Protein AF-A0A4Y7T376-F1 (afdb_monomer_lite)

Radius of gyration: 20.58 Å; chains: 1; bounding box: 45×48×50 Å

Sequence (228 aa):
MHEEWYPGYPSRTHLFNNKERLHTQSVEEALGYLTAPLPYGNYATMIVSTGGHWRTTLFKGYADGEKQGGGIDGVVAFYEHVARRWVREVQERLSRETRNGDEREGESMVVIGGGSRRITKNVVIRPYLPGHDQCREAKGVLEEVELMEYERYNWRHIWKFNHIFETLLTDRQAYPNIHYLPIDRPGRLRPDAHTAKDCLHVMAGADVLEGWTRYIWHFVTQELGARA

Structure (mmCIF, N/CA/C/O backbone):
data_AF-A0A4Y7T376-F1
#
_entry.id   AF-A0A4Y7T376-F1
#
loop_
_atom_site.group_PDB
_atom_site.id
_atom_site.type_symbol
_atom_site.label_atom_id
_atom_site.label_alt_id
_atom_site.label_comp_id
_atom_site.label_asym_id
_atom_site.label_entity_id
_atom_site.label_seq_id
_atom_site.pdbx_PDB_ins_code
_atom_site.Cartn_x
_atom_site.Cartn_y
_atom_site.Cartn_z
_atom_site.occupancy
_atom_site.B_iso_or_equiv
_atom_site.auth_seq_id
_atom_site.auth_comp_id
_atom_site.auth_asym_id
_atom_site.auth_atom_id
_atom_site.pdbx_PDB_model_num
ATOM 1 N N . MET A 1 1 ? -21.523 11.936 -27.222 1.00 44.38 1 MET A N 1
ATOM 2 C CA . MET A 1 1 ? -20.986 12.110 -25.854 1.00 44.38 1 MET A CA 1
ATOM 3 C C . MET A 1 1 ? -21.090 13.601 -25.572 1.00 44.38 1 MET A C 1
ATOM 5 O O . MET A 1 1 ? -20.491 14.350 -26.325 1.00 44.38 1 MET A O 1
ATOM 9 N N . HIS A 1 2 ? -21.953 14.029 -24.646 1.00 35.78 2 HIS A N 1
ATOM 10 C CA . HIS A 1 2 ? -22.290 15.449 -24.468 1.00 35.78 2 HIS A CA 1
ATOM 11 C C . HIS A 1 2 ? -21.171 16.184 -23.714 1.00 35.78 2 HIS A C 1
ATOM 13 O O . HIS A 1 2 ? -20.996 15.978 -22.515 1.00 35.78 2 HIS A O 1
ATOM 19 N N . GLU A 1 3 ? -20.415 17.029 -24.420 1.00 42.84 3 GLU A N 1
ATOM 20 C CA . GLU A 1 3 ? -19.399 17.938 -23.849 1.00 42.84 3 GLU A CA 1
ATOM 21 C C . GLU A 1 3 ? -20.005 18.948 -22.860 1.00 42.84 3 GLU A C 1
ATOM 23 O O . GLU A 1 3 ? -19.329 19.442 -21.965 1.00 42.84 3 GLU A O 1
ATOM 28 N N . GLU A 1 4 ? -21.310 19.185 -22.967 1.00 44.19 4 GLU A N 1
ATOM 29 C CA . GLU A 1 4 ? -22.098 20.137 -22.178 1.00 44.19 4 GLU A CA 1
ATOM 30 C C . GLU A 1 4 ? -22.100 19.836 -20.665 1.00 44.19 4 GLU A C 1
ATOM 32 O O . GLU A 1 4 ? -22.390 20.712 -19.856 1.00 44.19 4 GLU A O 1
ATOM 37 N N . TRP A 1 5 ? -21.763 18.603 -20.271 1.00 43.78 5 TRP A N 1
ATOM 38 C CA . TRP A 1 5 ? -21.759 18.146 -18.873 1.00 43.78 5 TRP A CA 1
ATOM 39 C C . TRP A 1 5 ? -20.353 18.168 -18.258 1.00 43.78 5 TRP A C 1
ATOM 41 O O . TRP A 1 5 ? -20.188 17.908 -17.067 1.00 43.78 5 TRP A O 1
ATOM 51 N N . TYR A 1 6 ? -19.338 18.484 -19.066 1.00 47.53 6 TYR A N 1
ATOM 52 C CA . TYR A 1 6 ? -17.935 18.522 -18.670 1.00 47.53 6 TYR A CA 1
ATOM 53 C C . TYR A 1 6 ? -17.323 19.855 -19.112 1.00 47.53 6 TYR A C 1
ATOM 55 O O . TYR A 1 6 ? -16.522 19.872 -20.051 1.00 47.53 6 TYR A O 1
ATOM 63 N N . PRO A 1 7 ? -17.693 20.988 -18.480 1.00 42.56 7 PRO A N 1
ATOM 64 C CA . PRO A 1 7 ? -17.081 22.266 -18.810 1.00 42.56 7 PRO A CA 1
ATOM 65 C C . PRO A 1 7 ? -15.561 22.134 -18.685 1.00 42.56 7 PRO A C 1
ATOM 67 O O . PRO A 1 7 ? -15.047 21.661 -17.669 1.00 42.56 7 PRO A O 1
ATOM 70 N N . GLY A 1 8 ? -14.847 22.507 -19.750 1.00 43.84 8 GLY A N 1
ATOM 71 C CA . GLY A 1 8 ? -13.390 22.504 -19.780 1.00 43.84 8 GLY A CA 1
ATOM 72 C C . GLY A 1 8 ? -12.853 23.316 -18.606 1.00 43.84 8 GLY A C 1
ATOM 73 O O . GLY A 1 8 ? -12.996 24.536 -18.567 1.00 43.84 8 GLY A O 1
ATOM 74 N N . TYR A 1 9 ? -12.277 22.626 -17.624 1.00 42.59 9 TYR A N 1
ATOM 75 C CA . TYR A 1 9 ? -11.746 23.256 -16.423 1.00 42.59 9 TYR A CA 1
ATOM 76 C C . TYR A 1 9 ? -10.541 24.142 -16.782 1.00 42.59 9 TYR A C 1
ATOM 78 O O . TYR A 1 9 ? -9.590 23.651 -17.398 1.00 42.59 9 TYR A O 1
ATOM 86 N N . PRO A 1 10 ? -10.523 25.428 -16.387 1.00 47.97 10 PRO A N 1
ATOM 87 C CA . PRO A 1 10 ? -9.403 26.311 -16.668 1.00 47.97 10 PRO A CA 1
ATOM 88 C C . PRO A 1 10 ? -8.315 26.136 -15.597 1.00 47.97 10 PRO A C 1
ATOM 90 O O . PRO A 1 10 ? -8.491 26.575 -14.466 1.00 47.97 10 PRO A O 1
ATOM 93 N N . SER A 1 11 ? -7.181 25.507 -15.931 1.00 46.00 11 SER A N 1
ATOM 94 C CA . SER A 1 11 ? -5.912 25.621 -15.182 1.00 46.00 11 SER A CA 1
ATOM 95 C C . SER A 1 11 ? -4.768 24.901 -15.912 1.00 46.00 11 SER A C 1
ATOM 97 O O . SER A 1 11 ? -4.929 23.784 -16.391 1.00 46.00 11 SER A O 1
ATOM 99 N N . ARG A 1 12 ? -3.586 25.528 -15.976 1.00 51.19 12 ARG A N 1
ATOM 100 C CA . ARG A 1 12 ? -2.381 25.066 -16.696 1.00 51.19 12 ARG A CA 1
ATOM 101 C C . ARG A 1 12 ? -1.606 23.907 -16.035 1.00 51.19 12 ARG A C 1
ATOM 103 O O . ARG A 1 12 ? -0.484 23.637 -16.451 1.00 51.19 12 ARG A O 1
ATOM 110 N N . THR A 1 13 ? -2.165 23.185 -15.068 1.00 58.00 13 THR A N 1
ATOM 111 C CA . THR A 1 13 ? -1.503 22.016 -14.456 1.00 58.00 13 THR A CA 1
ATOM 112 C C . THR A 1 13 ? -2.519 20.941 -14.071 1.00 58.00 13 THR A C 1
ATOM 114 O O . THR A 1 13 ? -3.086 20.945 -12.980 1.00 58.00 13 THR A O 1
ATOM 117 N N . HIS A 1 14 ? -2.753 19.979 -14.964 1.00 73.50 14 HIS A N 1
ATOM 118 C CA . HIS A 1 14 ? -3.503 18.774 -14.613 1.00 73.50 14 HIS A CA 1
ATOM 119 C C . HIS A 1 14 ? -2.616 17.857 -13.754 1.00 73.50 14 HIS A C 1
ATOM 121 O O . HIS A 1 14 ? -1.562 17.410 -14.205 1.00 73.50 14 HIS A O 1
ATOM 127 N N . LEU A 1 15 ? -3.034 17.588 -12.509 1.00 83.94 15 LEU A N 1
ATOM 128 C CA . LEU A 1 15 ? -2.362 16.631 -11.616 1.00 83.94 15 LEU A CA 1
ATOM 129 C C . LEU A 1 15 ? -2.324 15.235 -12.251 1.00 83.94 15 LEU A C 1
ATOM 131 O O . LEU A 1 15 ? -1.273 14.595 -12.286 1.00 83.94 15 LEU A O 1
ATOM 135 N N . PHE A 1 16 ? -3.467 14.800 -12.782 1.00 87.50 16 PHE A N 1
ATOM 136 C CA . PHE A 1 16 ? -3.634 13.530 -13.478 1.00 87.50 16 PHE A CA 1
ATOM 137 C C . PHE A 1 16 ? -3.454 13.688 -14.987 1.00 87.50 16 PHE A C 1
ATOM 139 O O . PHE A 1 16 ? -3.530 14.795 -15.525 1.00 87.50 16 PHE A O 1
ATOM 146 N N . ASN A 1 17 ? -3.232 12.583 -15.692 1.00 83.88 17 ASN A N 1
ATOM 147 C CA . ASN A 1 17 ? -3.280 12.606 -17.142 1.00 83.88 17 ASN A CA 1
ATOM 148 C C . ASN A 1 17 ? -4.728 12.787 -17.638 1.00 83.88 17 ASN A C 1
ATOM 150 O O . ASN A 1 17 ? -5.695 12.665 -16.892 1.00 83.88 17 ASN A O 1
ATOM 154 N N . ASN A 1 18 ? -4.871 13.116 -18.919 1.00 81.94 18 ASN A N 1
ATOM 155 C CA . ASN A 1 18 ? -6.153 13.430 -19.549 1.00 81.94 18 ASN A CA 1
ATOM 156 C C . ASN A 1 18 ? -6.893 12.208 -20.128 1.00 81.94 18 ASN A C 1
ATOM 158 O O . ASN A 1 18 ? -7.895 12.373 -20.820 1.00 81.94 18 ASN A O 1
ATOM 162 N N . LYS A 1 19 ? -6.382 10.994 -19.904 1.00 81.56 19 LYS A N 1
ATOM 163 C CA . LYS A 1 19 ? -6.932 9.734 -20.418 1.00 81.56 19 LYS A CA 1
ATOM 164 C C . LYS A 1 19 ? -7.754 8.992 -19.376 1.00 81.56 19 LYS A C 1
ATOM 166 O O . LYS A 1 19 ? -8.721 8.331 -19.751 1.00 81.56 19 LYS A O 1
ATOM 171 N N . GLU A 1 20 ? -7.402 9.078 -18.095 1.00 77.06 20 GLU A N 1
ATOM 172 C CA . GLU A 1 20 ? -8.212 8.456 -17.051 1.00 77.06 20 GLU A CA 1
ATOM 173 C C . GLU A 1 20 ? -9.344 9.379 -16.595 1.00 77.06 20 GLU A C 1
ATOM 175 O O . GLU A 1 20 ? -9.147 10.548 -16.268 1.00 77.06 20 GLU A O 1
ATOM 180 N N . ARG A 1 21 ? -10.560 8.827 -16.537 1.00 74.75 21 ARG A N 1
ATOM 181 C CA . ARG A 1 21 ? -11.674 9.470 -15.840 1.00 74.75 21 ARG A CA 1
ATOM 182 C C . ARG A 1 21 ? -11.515 9.211 -14.351 1.00 74.75 21 ARG A C 1
ATOM 184 O O . ARG A 1 21 ? -11.416 8.060 -13.935 1.00 74.75 21 ARG A O 1
ATOM 191 N N . LEU A 1 22 ? -11.517 10.277 -13.563 1.00 69.88 22 LEU A N 1
ATOM 192 C CA . LEU A 1 22 ? -11.399 10.189 -12.118 1.00 69.88 22 LEU A CA 1
ATOM 193 C C . LEU A 1 22 ? -12.783 10.255 -11.469 1.00 69.88 22 LEU A C 1
ATOM 195 O O . LEU A 1 22 ? -13.533 11.204 -11.687 1.00 69.88 22 LEU A O 1
ATOM 199 N N . HIS A 1 23 ? -13.087 9.268 -10.633 1.00 74.75 23 HIS A N 1
ATOM 200 C CA . HIS A 1 23 ? -14.174 9.338 -9.666 1.00 74.75 23 HIS A CA 1
ATOM 201 C C . HIS A 1 23 ? -13.578 9.070 -8.284 1.00 74.75 23 HIS A C 1
ATOM 203 O O . HIS A 1 23 ? -13.193 7.943 -7.978 1.00 74.75 23 HIS A O 1
ATOM 209 N N . THR A 1 24 ? -13.426 10.120 -7.479 1.00 74.50 24 THR A N 1
ATOM 210 C CA . THR A 1 24 ? -12.900 10.023 -6.112 1.00 74.50 24 THR A CA 1
ATOM 211 C C . THR A 1 24 ? -14.033 10.126 -5.112 1.00 74.50 24 THR A C 1
ATOM 213 O O . THR A 1 24 ? -14.776 11.104 -5.135 1.00 74.50 24 THR A O 1
ATOM 216 N N . GLN A 1 25 ? -14.107 9.155 -4.210 1.00 82.38 25 GLN A N 1
ATOM 217 C CA . GLN A 1 25 ? -14.878 9.259 -2.976 1.00 82.38 25 GLN A CA 1
ATOM 218 C C . GLN A 1 25 ? -13.976 9.802 -1.868 1.00 82.38 25 GLN A C 1
ATOM 220 O O . GLN A 1 25 ? -12.764 9.555 -1.866 1.00 82.38 25 GLN A O 1
ATOM 225 N N . SER A 1 26 ? -14.553 10.546 -0.930 1.00 84.81 26 SER A N 1
ATOM 226 C CA . SER A 1 26 ? -13.835 10.947 0.278 1.00 84.81 26 SER A CA 1
ATOM 227 C C . SER A 1 26 ? -13.532 9.730 1.164 1.00 84.81 26 SER A C 1
ATOM 229 O O . SER A 1 26 ? -14.214 8.704 1.111 1.00 84.81 26 SER A O 1
ATOM 231 N N . VAL A 1 27 ? -12.506 9.845 2.014 1.00 85.00 27 VAL A N 1
ATOM 232 C CA . VAL A 1 27 ? -12.192 8.813 3.019 1.00 85.00 27 VAL A CA 1
ATOM 233 C C . VAL A 1 27 ? -13.378 8.606 3.961 1.00 85.00 27 VAL A C 1
ATOM 235 O O . VAL A 1 27 ? -13.671 7.475 4.333 1.00 85.00 27 VAL A O 1
ATOM 238 N N . GLU A 1 28 ? -14.091 9.679 4.305 1.00 84.88 28 GLU A N 1
ATOM 239 C CA . GLU A 1 28 ? -15.279 9.623 5.153 1.00 84.88 28 GLU A CA 1
ATOM 240 C C . GLU A 1 28 ? -16.406 8.794 4.528 1.00 84.88 28 GLU A C 1
ATOM 242 O O . GLU A 1 28 ? -16.945 7.914 5.200 1.00 84.88 28 GLU A O 1
ATOM 247 N N . GLU A 1 29 ? -16.724 9.016 3.249 1.00 86.62 29 GLU A N 1
ATOM 248 C CA . GLU A 1 29 ? -17.733 8.228 2.530 1.00 86.62 29 GLU A CA 1
ATOM 249 C C . GLU A 1 29 ? -17.324 6.756 2.440 1.00 86.62 29 GLU A C 1
ATOM 251 O O . GLU A 1 29 ? -18.105 5.874 2.801 1.00 86.62 29 GLU A O 1
ATOM 256 N N . ALA A 1 30 ? -16.081 6.481 2.027 1.00 85.62 30 ALA A N 1
ATOM 257 C CA . ALA A 1 30 ? -15.576 5.117 1.902 1.00 85.62 30 ALA A CA 1
ATOM 258 C C . ALA A 1 30 ? -15.610 4.370 3.248 1.00 85.62 30 ALA A C 1
ATOM 260 O O . ALA A 1 30 ? -16.116 3.248 3.333 1.00 85.62 30 ALA A O 1
ATOM 261 N N . LEU A 1 31 ? -15.123 4.997 4.323 1.00 84.25 31 LEU A N 1
ATOM 262 C CA . LEU A 1 31 ? -15.168 4.413 5.663 1.00 84.25 31 LEU A CA 1
ATOM 263 C C . LEU A 1 31 ? -16.595 4.297 6.194 1.00 84.25 31 LEU A C 1
ATOM 265 O O . LEU A 1 31 ? -16.867 3.361 6.941 1.00 84.25 31 LEU A O 1
ATOM 269 N N . GLY A 1 32 ? -17.506 5.191 5.808 1.00 84.31 32 GLY A N 1
ATOM 270 C CA . GLY A 1 32 ? -18.922 5.109 6.155 1.00 84.31 32 GLY A CA 1
ATOM 271 C C . GLY A 1 32 ? -19.548 3.786 5.719 1.00 84.31 32 GLY A C 1
ATOM 272 O O . GLY A 1 32 ? -20.201 3.133 6.528 1.00 84.31 32 GLY A O 1
ATOM 273 N N . TYR A 1 33 ? -19.270 3.338 4.492 1.00 83.25 33 TYR A N 1
ATOM 274 C CA . TYR A 1 33 ? -19.734 2.033 4.008 1.00 83.25 33 TYR A CA 1
ATOM 275 C C . TYR A 1 33 ? -19.056 0.867 4.730 1.00 83.25 33 TYR A C 1
ATOM 277 O O . TYR A 1 33 ? -19.713 -0.086 5.139 1.00 83.25 33 TYR A O 1
ATOM 285 N N . LEU A 1 34 ? -17.737 0.941 4.920 1.00 82.56 34 LEU A N 1
ATOM 286 C CA . LEU A 1 34 ? -16.959 -0.169 5.476 1.00 82.56 34 LEU A CA 1
ATOM 287 C C . LEU A 1 34 ? -17.239 -0.380 6.975 1.00 82.56 34 LEU A C 1
ATOM 289 O O . LEU A 1 34 ? -17.261 -1.513 7.463 1.00 82.56 34 LEU A O 1
ATOM 293 N N . THR A 1 35 ? -17.484 0.704 7.710 1.00 79.12 35 THR A N 1
ATOM 294 C CA . THR A 1 35 ? -17.785 0.676 9.151 1.00 79.12 35 THR A CA 1
ATOM 295 C C . THR A 1 35 ? -19.275 0.568 9.470 1.00 79.12 35 THR A C 1
ATOM 297 O O . THR A 1 35 ? -19.612 0.434 10.644 1.00 79.12 35 THR A O 1
ATOM 300 N N . ALA A 1 36 ? -20.154 0.570 8.460 1.00 81.31 36 ALA A N 1
ATOM 301 C CA . ALA A 1 36 ? -21.592 0.403 8.644 1.00 81.31 36 ALA A CA 1
ATOM 302 C C . ALA A 1 36 ? -21.930 -0.893 9.411 1.00 81.31 36 ALA A C 1
ATOM 304 O O . ALA A 1 36 ? -21.192 -1.877 9.308 1.00 81.31 36 ALA A O 1
ATOM 305 N N . PRO A 1 37 ? -23.043 -0.932 10.164 1.00 75.12 37 PRO A N 1
ATOM 306 C CA . PRO A 1 37 ? -23.509 -2.162 10.791 1.00 75.12 37 PRO A CA 1
ATOM 307 C C . PRO A 1 37 ? -23.943 -3.199 9.743 1.00 75.12 37 PRO A C 1
ATOM 309 O O . PRO A 1 37 ? -24.199 -2.877 8.575 1.00 75.12 37 PRO A O 1
ATOM 312 N N . LEU A 1 38 ? -24.073 -4.454 10.181 1.00 72.00 38 LEU A N 1
ATOM 313 C CA . LEU A 1 38 ? -24.668 -5.511 9.363 1.00 72.00 38 LEU A CA 1
ATOM 314 C C . LEU A 1 38 ? -26.096 -5.111 8.929 1.00 72.00 38 LEU A C 1
ATOM 316 O O . LEU A 1 38 ? -26.811 -4.477 9.708 1.00 72.00 38 LEU A O 1
ATOM 320 N N . PRO A 1 39 ? -26.535 -5.480 7.710 1.00 75.44 39 PRO A N 1
ATOM 321 C CA . PRO A 1 39 ? -25.839 -6.326 6.734 1.00 75.44 39 PRO A CA 1
ATOM 322 C C . PRO A 1 39 ? -24.922 -5.561 5.758 1.00 75.44 39 PRO A C 1
ATOM 324 O O . PRO A 1 39 ? -24.351 -6.182 4.867 1.00 75.44 39 PRO A O 1
ATOM 327 N N . TYR A 1 40 ? -24.807 -4.234 5.873 1.00 78.12 40 TYR A N 1
ATOM 328 C CA . TYR A 1 40 ? -24.140 -3.396 4.865 1.00 78.12 40 TYR A CA 1
ATOM 329 C C . TYR A 1 40 ? -22.617 -3.473 4.930 1.00 78.12 40 TYR A C 1
ATOM 331 O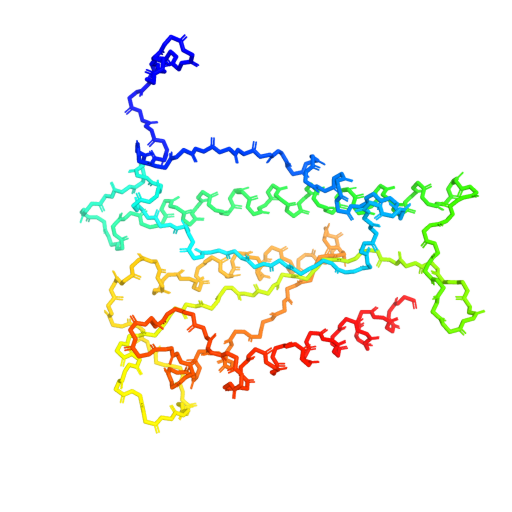 O . TYR A 1 40 ? -21.939 -3.562 3.909 1.00 78.12 40 TYR A O 1
ATOM 339 N N . GLY A 1 41 ? -22.093 -3.435 6.146 1.00 73.44 41 GLY A N 1
ATOM 340 C CA . GLY A 1 41 ? -20.680 -3.577 6.446 1.00 73.44 41 GLY A CA 1
ATOM 341 C C . GLY A 1 41 ? -20.531 -4.287 7.779 1.00 73.44 41 GLY A C 1
ATOM 342 O O . GLY A 1 41 ? -21.449 -4.984 8.206 1.00 73.44 41 GLY A O 1
ATOM 343 N N . ASN A 1 42 ? -19.388 -4.060 8.426 1.00 76.06 42 ASN A N 1
ATOM 344 C CA . ASN A 1 42 ? -18.988 -4.539 9.755 1.00 76.06 42 ASN A CA 1
ATOM 345 C C . ASN A 1 42 ? -17.765 -5.458 9.690 1.00 76.06 42 ASN A C 1
ATOM 347 O O . ASN A 1 42 ? -17.805 -6.631 10.059 1.00 76.06 42 ASN A O 1
ATOM 351 N N . TYR A 1 43 ? -16.642 -4.899 9.238 1.00 82.25 43 TYR A N 1
ATOM 352 C CA . TYR A 1 43 ? -15.355 -5.563 9.403 1.00 82.25 43 TYR A CA 1
ATOM 353 C C . TYR A 1 43 ? -14.865 -5.459 10.855 1.00 82.25 43 TYR A C 1
ATOM 355 O O . TYR A 1 43 ? -15.062 -4.444 11.536 1.00 82.25 43 TYR A O 1
ATOM 363 N N . ALA A 1 44 ? -14.160 -6.504 11.291 1.00 83.25 44 ALA A N 1
ATOM 364 C CA . ALA A 1 44 ? -13.296 -6.480 12.470 1.00 83.25 44 ALA A CA 1
ATOM 365 C C . ALA A 1 44 ? -11.902 -5.946 12.116 1.00 83.25 44 ALA A C 1
ATOM 367 O O . ALA A 1 44 ? -11.304 -5.162 12.849 1.00 83.25 44 ALA A O 1
ATOM 368 N N . THR A 1 45 ? -11.374 -6.343 10.957 1.00 89.62 45 THR A N 1
ATOM 369 C CA . THR A 1 45 ? -10.102 -5.839 10.437 1.00 89.62 45 THR A CA 1
ATOM 370 C C . THR A 1 45 ? -10.187 -5.599 8.934 1.00 89.62 45 THR A C 1
ATOM 372 O O . THR A 1 45 ? -10.619 -6.478 8.194 1.00 89.62 45 THR A O 1
ATOM 375 N N . MET A 1 46 ? -9.782 -4.409 8.490 1.00 91.94 46 MET A N 1
ATOM 376 C CA . MET A 1 46 ? -9.645 -4.066 7.071 1.00 91.94 46 MET A CA 1
ATOM 377 C C . MET A 1 46 ? -8.183 -4.210 6.648 1.00 91.94 46 MET A C 1
ATOM 379 O O . MET A 1 46 ? -7.294 -3.772 7.373 1.00 91.94 46 MET A O 1
ATOM 383 N N . ILE A 1 47 ? -7.930 -4.773 5.466 1.00 94.94 47 ILE A N 1
ATOM 384 C CA . ILE A 1 47 ? -6.575 -4.907 4.916 1.00 94.94 47 ILE A CA 1
ATOM 385 C C . ILE A 1 47 ? -6.435 -4.028 3.686 1.00 94.94 47 ILE A C 1
ATOM 387 O O . ILE A 1 47 ? -7.236 -4.118 2.759 1.00 94.94 47 ILE A O 1
ATOM 391 N N . VAL A 1 48 ? -5.417 -3.172 3.690 1.00 94.94 48 VAL A N 1
ATOM 392 C CA . VAL A 1 48 ? -5.197 -2.147 2.669 1.00 94.94 48 VAL A CA 1
ATOM 393 C C . VAL A 1 48 ? -3.809 -2.314 2.067 1.00 94.94 48 VAL A C 1
ATOM 395 O O . VAL A 1 48 ? -2.837 -2.560 2.777 1.00 94.94 48 VAL A O 1
ATOM 398 N N . SER A 1 49 ? -3.709 -2.157 0.750 1.00 96.19 49 SER A N 1
ATOM 399 C CA . SER A 1 49 ? -2.439 -2.097 0.029 1.00 96.19 49 SER A CA 1
ATOM 400 C C . SER A 1 49 ? -2.566 -1.121 -1.136 1.00 96.19 49 SER A C 1
ATOM 402 O O . SER A 1 49 ? -3.564 -1.134 -1.854 1.00 96.19 49 SER A O 1
ATOM 404 N N . THR A 1 50 ? -1.584 -0.240 -1.311 1.00 95.62 50 THR A N 1
ATOM 405 C CA . THR A 1 50 ? -1.581 0.787 -2.361 1.00 95.62 50 THR A CA 1
ATOM 406 C C . THR A 1 50 ? -0.145 1.176 -2.702 1.00 95.62 50 THR A C 1
ATOM 408 O O . THR A 1 50 ? 0.753 1.013 -1.883 1.00 95.62 50 THR A O 1
ATOM 411 N N . GLY A 1 51 ? 0.082 1.641 -3.929 1.00 94.31 51 GLY A N 1
ATOM 412 C CA . GLY A 1 51 ? 1.415 2.009 -4.417 1.00 94.31 51 GLY A CA 1
ATOM 413 C C . GLY A 1 51 ? 1.585 1.798 -5.921 1.00 94.31 51 GLY A C 1
ATOM 414 O O . GLY A 1 51 ? 2.135 2.657 -6.599 1.00 94.31 51 GLY A O 1
ATOM 415 N N . GLY A 1 52 ? 1.031 0.724 -6.491 1.00 93.75 52 GLY A N 1
ATOM 416 C CA . GLY A 1 52 ? 1.257 0.360 -7.903 1.00 93.75 52 GLY A CA 1
ATOM 417 C C . GLY A 1 52 ? 0.781 1.359 -8.957 1.00 93.75 52 GLY A C 1
ATOM 418 O O . GLY A 1 52 ? 1.329 1.414 -10.055 1.00 93.75 52 GLY A O 1
ATOM 419 N N . HIS A 1 53 ? -0.225 2.174 -8.637 1.00 92.81 53 HIS A N 1
ATOM 420 C CA . HIS A 1 53 ? -0.739 3.197 -9.552 1.00 92.81 53 HIS A CA 1
ATOM 421 C C . HIS A 1 53 ? -0.151 4.592 -9.306 1.00 92.81 53 HIS A C 1
ATOM 423 O O . HIS A 1 53 ? -0.448 5.520 -10.052 1.00 92.81 53 HIS A O 1
ATOM 429 N N . TRP A 1 54 ? 0.752 4.750 -8.336 1.00 94.75 54 TRP A N 1
ATOM 430 C CA . TRP A 1 54 ? 1.433 6.015 -8.054 1.00 94.75 54 TRP A CA 1
ATOM 431 C C . TRP A 1 54 ? 2.635 6.212 -8.974 1.00 94.75 54 TRP A C 1
ATOM 433 O O . TRP A 1 54 ? 3.794 6.126 -8.576 1.00 94.75 54 TRP A O 1
ATOM 443 N N . ARG A 1 55 ? 2.326 6.439 -10.252 1.00 92.12 55 ARG A N 1
ATOM 444 C CA . ARG A 1 55 ? 3.281 6.569 -11.359 1.00 92.12 55 ARG A CA 1
ATOM 445 C C . ARG A 1 55 ? 3.142 7.917 -12.050 1.00 92.12 55 ARG A C 1
ATOM 447 O O . ARG A 1 55 ? 2.040 8.444 -12.179 1.00 92.12 55 ARG A O 1
ATOM 454 N N . THR A 1 56 ? 4.243 8.430 -12.585 1.00 91.88 56 THR A N 1
ATOM 455 C CA . THR A 1 56 ? 4.313 9.736 -13.269 1.00 91.88 56 THR A CA 1
ATOM 456 C C . THR A 1 56 ? 3.489 9.793 -14.553 1.00 91.88 56 THR A C 1
ATOM 458 O O . THR A 1 56 ? 3.099 10.867 -14.994 1.00 91.88 56 THR A O 1
ATOM 461 N N . THR A 1 57 ? 3.149 8.651 -15.160 1.00 89.81 57 THR A N 1
ATOM 462 C CA . THR A 1 57 ? 2.217 8.658 -16.297 1.00 89.81 57 THR A CA 1
ATOM 463 C C . THR A 1 57 ? 0.767 8.877 -15.873 1.00 89.81 57 THR A C 1
ATOM 465 O O . THR A 1 57 ? 0.014 9.389 -16.688 1.00 89.81 57 THR A O 1
ATOM 468 N N . LEU A 1 58 ? 0.367 8.471 -14.657 1.00 90.62 58 LEU A N 1
ATOM 469 C CA . LEU A 1 58 ? -0.951 8.790 -14.092 1.00 90.62 58 LEU A CA 1
ATOM 470 C C . LEU A 1 58 ? -0.907 10.206 -13.525 1.00 90.62 58 LEU A C 1
ATOM 472 O O . LEU A 1 58 ? -1.684 11.055 -13.932 1.00 90.62 58 LEU A O 1
ATOM 476 N N . PHE A 1 59 ? 0.060 10.484 -12.653 1.00 91.38 59 PHE A N 1
ATOM 477 C CA . PHE A 1 59 ? 0.280 11.795 -12.054 1.00 91.38 59 PHE A CA 1
ATOM 478 C C . PHE A 1 59 ? 1.122 12.693 -12.969 1.00 91.38 59 PHE A C 1
ATOM 480 O O . PHE A 1 59 ? 2.250 13.073 -12.642 1.00 91.38 59 PHE A O 1
ATOM 487 N N . LYS A 1 60 ? 0.582 12.986 -14.158 1.00 90.25 60 LYS A N 1
ATOM 488 C CA . LYS A 1 60 ? 1.306 13.647 -15.251 1.00 90.25 60 LYS A CA 1
ATOM 489 C C . LYS A 1 60 ? 1.855 15.023 -14.877 1.00 90.25 60 LYS A C 1
ATOM 491 O O . LYS A 1 60 ? 2.879 15.409 -15.432 1.00 90.25 60 LYS A O 1
ATOM 496 N N . GLY A 1 61 ? 1.243 15.709 -13.911 1.00 89.50 61 GLY A N 1
ATOM 497 C CA . GLY A 1 61 ? 1.738 16.983 -13.385 1.00 89.50 61 GLY A CA 1
ATOM 498 C C . GLY A 1 61 ? 3.126 16.912 -12.731 1.00 89.50 61 GLY A C 1
ATOM 499 O O . GLY 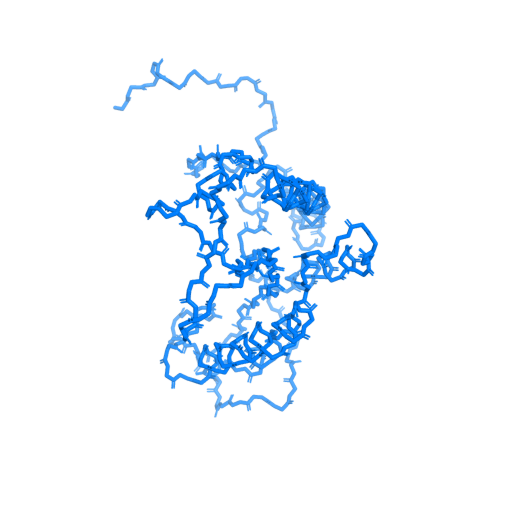A 1 61 ? 3.790 17.937 -12.637 1.00 89.50 61 GLY A O 1
ATOM 500 N N . TYR A 1 62 ? 3.586 15.722 -12.323 1.00 91.12 62 TYR A N 1
ATOM 501 C CA . TYR A 1 62 ? 4.933 15.506 -11.775 1.00 91.12 62 TYR A CA 1
ATOM 502 C C . TYR A 1 62 ? 5.923 14.911 -12.783 1.00 91.12 62 TYR A C 1
ATOM 504 O O . TYR A 1 62 ? 7.087 14.726 -12.440 1.00 91.12 62 TYR A O 1
ATOM 512 N N . ALA A 1 63 ? 5.489 14.569 -14.000 1.00 89.69 63 ALA A N 1
ATOM 513 C CA . ALA A 1 63 ? 6.362 13.931 -14.978 1.00 89.69 63 ALA A CA 1
ATOM 514 C C . ALA A 1 63 ? 7.436 14.905 -15.478 1.00 89.69 63 ALA A C 1
ATOM 516 O O . ALA A 1 63 ? 7.117 15.939 -16.060 1.00 89.69 63 ALA A O 1
ATOM 517 N N . ASP A 1 64 ? 8.699 14.530 -15.302 1.00 86.94 64 ASP A N 1
ATOM 518 C CA . ASP A 1 64 ? 9.856 15.353 -15.647 1.00 86.94 64 ASP A CA 1
ATOM 519 C C . ASP A 1 64 ? 10.991 14.452 -16.148 1.00 86.94 64 ASP A C 1
ATOM 521 O O . ASP A 1 64 ? 11.607 13.729 -15.366 1.00 86.94 64 ASP A O 1
ATOM 525 N N . GLY A 1 65 ? 11.218 14.447 -17.466 1.00 83.19 65 GLY A N 1
ATOM 526 C CA . GLY A 1 65 ? 12.179 13.551 -18.120 1.00 83.19 65 GLY A CA 1
ATOM 527 C C . GLY A 1 65 ? 13.642 13.848 -17.788 1.00 83.19 65 GLY A C 1
ATOM 528 O O . GLY A 1 65 ? 14.476 12.961 -17.931 1.00 83.19 65 GLY A O 1
ATOM 529 N N . GLU A 1 66 ? 13.936 15.053 -17.299 1.00 86.19 66 GLU A N 1
ATOM 530 C CA . GLU A 1 66 ? 15.290 15.481 -16.928 1.00 86.19 66 GLU A CA 1
ATOM 531 C C . GLU A 1 66 ? 15.663 15.048 -15.500 1.00 86.19 66 GLU A C 1
ATOM 533 O O . GLU A 1 66 ? 16.826 15.107 -15.100 1.00 86.19 66 GLU A O 1
ATOM 538 N N . LYS A 1 67 ? 14.684 14.599 -14.702 1.00 85.19 67 LYS A N 1
ATOM 539 C CA . LYS A 1 67 ? 14.901 14.120 -13.333 1.00 85.19 67 LYS A CA 1
ATOM 540 C C . LYS A 1 67 ? 15.075 12.611 -13.285 1.00 85.19 67 LYS A C 1
ATOM 542 O O . LYS A 1 67 ? 14.424 11.855 -14.007 1.00 85.19 67 LYS A O 1
ATOM 547 N N . GLN A 1 68 ? 15.880 12.158 -12.327 1.00 78.06 68 GLN A N 1
ATOM 548 C CA . GLN A 1 68 ? 15.978 10.741 -11.992 1.00 78.06 68 GLN A CA 1
ATOM 549 C C . GLN A 1 68 ? 14.582 10.156 -11.701 1.00 78.06 68 GLN A C 1
ATOM 551 O O . GLN A 1 68 ? 13.760 10.772 -11.019 1.00 78.06 68 GLN A O 1
ATOM 556 N N . GLY A 1 69 ? 14.295 8.977 -12.259 1.00 81.31 69 GLY A N 1
ATOM 557 C CA . GLY A 1 69 ? 12.987 8.326 -12.122 1.00 81.31 69 GLY A CA 1
ATOM 558 C C . GLY A 1 69 ? 11.830 9.080 -12.798 1.00 81.31 69 GLY A C 1
ATOM 559 O O . GLY A 1 69 ? 10.668 8.842 -12.473 1.00 81.31 69 GLY A O 1
ATOM 560 N N . GLY A 1 70 ? 12.106 10.027 -13.702 1.00 88.19 70 GLY A N 1
ATOM 561 C CA . GLY A 1 70 ? 11.077 10.728 -14.474 1.00 88.19 70 GLY A CA 1
ATOM 562 C C . GLY A 1 70 ? 10.179 11.651 -13.642 1.00 88.19 70 GLY A C 1
ATOM 563 O O . GLY A 1 70 ? 9.016 11.852 -14.004 1.00 88.19 70 GLY A O 1
ATOM 564 N N . GLY A 1 71 ? 10.677 12.151 -12.504 1.00 91.56 71 GLY A N 1
ATOM 565 C CA . GLY A 1 71 ? 9.924 12.995 -11.566 1.00 91.56 71 GLY A CA 1
ATOM 566 C C . GLY A 1 71 ? 9.149 12.233 -10.481 1.00 91.56 71 GLY A C 1
ATOM 567 O O . GLY A 1 71 ? 8.326 12.820 -9.777 1.00 91.56 71 GLY A O 1
ATOM 568 N N . ILE A 1 72 ? 9.416 10.932 -10.307 1.00 94.19 72 ILE A N 1
ATOM 569 C CA . ILE A 1 72 ? 8.731 10.068 -9.330 1.00 94.19 72 ILE A CA 1
ATOM 570 C C . ILE A 1 72 ? 8.781 10.590 -7.890 1.00 94.19 72 ILE A C 1
ATOM 572 O O . ILE A 1 72 ? 7.822 10.399 -7.148 1.00 94.19 72 ILE A O 1
ATOM 576 N N . ASP A 1 73 ? 9.845 11.289 -7.494 1.00 94.12 73 ASP A N 1
ATOM 577 C CA . ASP A 1 73 ? 9.979 11.809 -6.130 1.00 94.12 73 ASP A CA 1
ATOM 578 C C . ASP A 1 73 ? 8.890 12.836 -5.790 1.00 94.12 73 ASP A C 1
ATOM 580 O O . ASP A 1 73 ? 8.420 12.880 -4.655 1.00 94.12 73 ASP A O 1
ATOM 584 N N . GLY A 1 74 ? 8.397 13.591 -6.781 1.00 94.38 74 GLY A N 1
ATOM 585 C CA . GLY A 1 74 ? 7.234 14.464 -6.598 1.00 94.38 74 GLY A CA 1
ATOM 586 C C . GLY A 1 74 ? 5.951 13.677 -6.309 1.00 94.38 74 GLY A C 1
ATOM 587 O O . GLY A 1 74 ? 5.153 14.076 -5.462 1.00 94.38 74 GLY A O 1
ATOM 588 N N . VAL A 1 75 ? 5.783 12.515 -6.949 1.00 95.50 75 VAL A N 1
ATOM 589 C CA . VAL A 1 75 ? 4.657 11.600 -6.695 1.00 95.50 75 VAL A CA 1
ATOM 590 C C . VAL A 1 75 ? 4.778 10.954 -5.313 1.00 95.50 75 VAL A C 1
ATOM 592 O O . VAL A 1 75 ? 3.774 10.829 -4.620 1.00 95.50 75 VAL A O 1
ATOM 595 N N . VAL A 1 76 ? 5.990 10.577 -4.892 1.00 97.19 76 VAL A N 1
ATOM 596 C CA . VAL A 1 76 ? 6.263 10.035 -3.547 1.00 97.19 76 VAL A CA 1
ATOM 597 C C . VAL A 1 76 ? 5.951 11.076 -2.469 1.00 97.19 76 VAL A C 1
ATOM 599 O O . VAL A 1 76 ? 5.256 10.761 -1.506 1.00 97.19 76 VAL A O 1
ATOM 602 N N . ALA A 1 77 ? 6.384 12.327 -2.648 1.00 96.62 77 ALA A N 1
ATOM 603 C CA . ALA A 1 77 ? 6.073 13.411 -1.716 1.00 96.62 77 ALA A CA 1
ATOM 604 C C . ALA A 1 77 ? 4.559 13.673 -1.633 1.00 96.62 77 ALA A C 1
ATOM 606 O O . ALA A 1 77 ? 3.994 13.813 -0.548 1.00 96.62 77 ALA A O 1
ATOM 607 N N . PHE A 1 78 ? 3.866 13.676 -2.776 1.00 96.19 78 PHE A N 1
ATOM 608 C CA . PHE A 1 78 ? 2.411 13.801 -2.791 1.00 96.19 78 PHE A CA 1
ATOM 609 C C . PHE A 1 78 ? 1.717 12.616 -2.100 1.00 96.19 78 PHE A C 1
ATOM 611 O O . PHE A 1 78 ? 0.795 12.815 -1.306 1.00 96.19 78 PHE A O 1
ATOM 618 N N . TYR A 1 79 ? 2.191 11.391 -2.339 1.00 97.44 79 TYR A N 1
ATOM 619 C CA . TYR A 1 79 ? 1.714 10.196 -1.649 1.00 97.44 79 TYR A CA 1
ATOM 620 C C . TYR A 1 79 ? 1.880 10.307 -0.136 1.00 97.44 79 TYR A C 1
ATOM 622 O O . TYR A 1 79 ? 0.963 9.944 0.591 1.00 97.44 79 TYR A O 1
ATOM 630 N N . GLU A 1 80 ? 2.999 10.845 0.353 1.00 98.38 80 GLU A N 1
ATOM 631 C CA . GLU A 1 80 ? 3.218 11.048 1.785 1.00 98.38 80 GLU A CA 1
ATOM 632 C C . GLU A 1 80 ? 2.142 11.943 2.408 1.00 98.38 80 GLU A C 1
ATOM 634 O O . GLU A 1 80 ? 1.56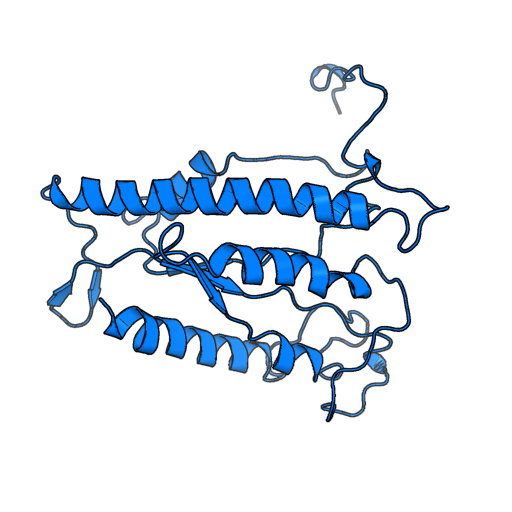8 11.601 3.446 1.00 98.38 80 GLU A O 1
ATOM 639 N N . HIS A 1 81 ? 1.810 13.059 1.756 1.00 97.38 81 HIS A N 1
ATOM 640 C CA . HIS A 1 81 ? 0.736 13.940 2.214 1.00 97.38 81 HIS A CA 1
ATOM 641 C C . HIS A 1 81 ? -0.616 13.221 2.269 1.00 97.38 81 HIS A C 1
ATOM 643 O O . HIS A 1 81 ? -1.360 13.370 3.245 1.00 97.38 81 HIS A O 1
ATOM 649 N N . VAL A 1 82 ? -0.921 12.413 1.251 1.00 95.31 82 VAL A N 1
ATOM 650 C CA . VAL A 1 82 ? -2.158 11.626 1.196 1.00 95.31 82 VAL A CA 1
ATOM 651 C C . VAL A 1 82 ? -2.169 10.541 2.275 1.00 95.31 82 VAL A C 1
ATOM 653 O O . VAL A 1 82 ? -3.157 10.424 2.996 1.00 95.31 82 VAL A O 1
ATOM 656 N N . ALA A 1 83 ? -1.072 9.807 2.457 1.00 97.50 83 ALA A N 1
ATOM 657 C CA . ALA A 1 83 ? -0.929 8.768 3.471 1.00 97.50 83 ALA A CA 1
ATOM 658 C C . ALA A 1 83 ? -1.094 9.337 4.887 1.00 97.50 83 ALA A C 1
ATOM 660 O O . ALA A 1 83 ? -1.878 8.800 5.667 1.00 97.50 83 ALA A O 1
ATOM 661 N N . ARG A 1 84 ? -0.442 10.470 5.196 1.00 97.88 84 ARG A N 1
ATOM 662 C CA . ARG A 1 84 ? -0.580 11.192 6.477 1.00 97.88 84 ARG A CA 1
ATOM 663 C C . ARG A 1 84 ? -2.018 11.611 6.754 1.00 97.88 84 ARG A C 1
ATOM 665 O O . ARG A 1 84 ? -2.502 11.477 7.876 1.00 97.88 84 ARG A O 1
ATOM 672 N N . ARG A 1 85 ? -2.705 12.143 5.740 1.00 95.75 85 ARG A N 1
ATOM 673 C CA . ARG A 1 85 ? -4.120 12.510 5.856 1.00 95.75 85 ARG A CA 1
ATOM 674 C C . ARG A 1 85 ? -4.988 11.279 6.105 1.00 95.75 85 ARG A C 1
ATOM 676 O O . ARG A 1 85 ? -5.806 11.301 7.018 1.00 95.75 85 ARG A O 1
ATOM 683 N N . TRP A 1 86 ? -4.764 10.220 5.337 1.00 95.56 86 TRP A N 1
ATOM 684 C CA . TRP A 1 86 ? -5.534 8.989 5.415 1.00 95.56 86 TRP A CA 1
ATOM 685 C C . TRP A 1 86 ? -5.404 8.303 6.781 1.00 95.56 86 TRP A C 1
ATOM 687 O O . TRP A 1 86 ? -6.426 8.008 7.389 1.00 95.56 86 TRP A O 1
ATOM 697 N N . VAL A 1 87 ? -4.188 8.112 7.320 1.00 96.69 87 VAL A N 1
ATOM 698 C CA . VAL A 1 87 ? -4.014 7.441 8.630 1.00 96.69 87 VAL A CA 1
ATOM 699 C C . VAL A 1 87 ? -4.686 8.212 9.763 1.00 96.69 87 VAL A C 1
ATOM 701 O O . VAL A 1 87 ? -5.289 7.603 10.643 1.00 96.69 87 VAL A O 1
ATOM 704 N N . ARG A 1 88 ? -4.644 9.549 9.713 1.00 96.12 88 ARG A N 1
ATOM 705 C CA . ARG A 1 88 ? -5.313 10.406 10.693 1.00 96.12 88 ARG A CA 1
ATOM 706 C C . ARG A 1 88 ? -6.830 10.257 10.611 1.00 96.12 88 ARG A C 1
ATOM 708 O O . ARG A 1 88 ? -7.457 9.961 11.620 1.00 96.12 88 ARG A O 1
ATOM 715 N N . GLU A 1 89 ? -7.410 10.419 9.423 1.00 94.44 89 GLU A N 1
ATOM 716 C CA . GLU A 1 89 ? -8.865 10.332 9.232 1.00 94.44 89 GLU A CA 1
ATOM 717 C C . GLU A 1 89 ? -9.405 8.930 9.569 1.00 94.44 89 GLU A C 1
ATOM 719 O O . GLU A 1 89 ? -10.439 8.801 10.225 1.00 94.44 89 GLU A O 1
ATOM 724 N N . VAL A 1 90 ? -8.673 7.873 9.199 1.00 93.88 90 VAL A N 1
ATOM 725 C CA . VAL A 1 90 ? -9.006 6.490 9.569 1.00 93.88 90 VAL A CA 1
ATOM 726 C C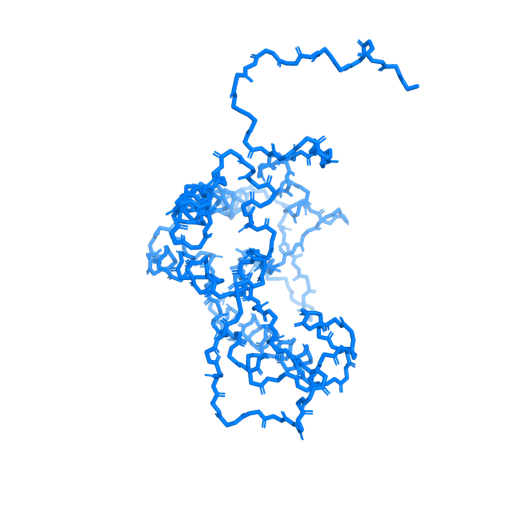 . VAL A 1 90 ? -8.965 6.307 11.080 1.00 93.88 90 VAL A C 1
ATOM 728 O O . VAL A 1 90 ? -9.937 5.824 11.655 1.00 93.88 90 VAL A O 1
ATOM 731 N N . GLN A 1 91 ? -7.878 6.702 11.744 1.00 94.06 91 GLN A N 1
ATOM 732 C CA . GLN A 1 91 ? -7.756 6.534 13.189 1.00 94.06 91 GLN A CA 1
ATOM 733 C C . GLN A 1 91 ? -8.827 7.330 13.942 1.00 94.06 91 GLN A C 1
ATOM 735 O O . GLN A 1 91 ? -9.436 6.801 14.870 1.00 94.06 91 GLN A O 1
ATOM 740 N N . GLU A 1 92 ? -9.106 8.569 13.534 1.00 91.69 92 GLU A N 1
ATOM 741 C CA . GLU A 1 92 ? -10.191 9.371 14.103 1.00 91.69 92 GLU A CA 1
ATOM 742 C C . GLU A 1 92 ? -11.541 8.662 13.968 1.00 91.69 92 GLU A C 1
ATOM 744 O O . GLU A 1 92 ? -12.307 8.613 14.935 1.00 91.69 92 GLU A O 1
ATOM 749 N N . ARG A 1 93 ? -11.825 8.064 12.804 1.00 88.31 93 ARG A N 1
ATOM 750 C CA . ARG A 1 93 ? -13.057 7.299 12.595 1.00 88.31 93 ARG A CA 1
ATOM 751 C C . ARG A 1 93 ? -13.125 6.074 13.506 1.00 88.31 93 ARG A C 1
ATOM 753 O O . ARG A 1 93 ? -14.134 5.899 14.181 1.00 88.31 93 ARG A O 1
ATOM 760 N N . LEU A 1 94 ? -12.067 5.264 13.576 1.00 87.94 94 LEU A N 1
ATOM 761 C CA . LEU A 1 94 ? -12.017 4.072 14.437 1.00 87.94 94 LEU A CA 1
ATOM 762 C C . LEU A 1 94 ? -12.191 4.427 15.922 1.00 87.94 94 LEU A C 1
ATOM 764 O O . LEU A 1 94 ? -12.924 3.750 16.647 1.00 87.94 94 LEU A O 1
ATOM 768 N N . SER A 1 95 ? -11.581 5.530 16.363 1.00 87.38 95 SER A N 1
ATOM 769 C CA . SER A 1 95 ? -11.738 6.053 17.722 1.00 87.38 95 SER A CA 1
ATOM 770 C C . SER A 1 95 ? -13.182 6.482 18.010 1.00 87.38 95 SER A C 1
ATOM 772 O O . SER A 1 95 ? -13.691 6.214 19.097 1.00 87.38 95 SER A O 1
ATOM 774 N N . ARG A 1 96 ? -13.869 7.119 17.047 1.00 84.12 96 ARG A N 1
ATOM 775 C CA . ARG A 1 96 ? -15.288 7.500 17.184 1.00 84.12 96 ARG A CA 1
ATOM 776 C C . ARG A 1 96 ? -16.210 6.287 17.233 1.00 84.12 96 ARG A C 1
ATOM 778 O O . ARG A 1 96 ? -17.090 6.257 18.081 1.00 84.12 96 ARG A O 1
ATOM 785 N N . GLU A 1 97 ? -16.001 5.291 16.374 1.00 76.44 97 GLU A N 1
ATOM 786 C CA . GLU A 1 97 ? -16.789 4.048 16.400 1.00 76.44 97 GLU A CA 1
ATOM 787 C C . GLU A 1 97 ? -16.637 3.319 17.742 1.00 76.44 97 GLU A C 1
ATOM 789 O O . GLU A 1 97 ? -17.617 2.837 18.303 1.00 76.44 97 GLU A O 1
ATOM 794 N N . THR A 1 98 ? -15.421 3.304 18.299 1.00 71.50 98 THR A N 1
ATOM 795 C CA . THR A 1 98 ? -15.161 2.697 19.613 1.00 71.50 98 THR A CA 1
ATOM 796 C C . THR A 1 98 ? -15.913 3.426 20.730 1.00 71.50 98 THR A C 1
ATOM 798 O O . THR A 1 98 ? -16.553 2.766 21.541 1.00 71.50 98 THR A O 1
ATOM 801 N N . ARG A 1 99 ? -15.888 4.769 20.739 1.00 66.75 99 ARG A N 1
ATOM 802 C CA . ARG A 1 99 ? -16.595 5.602 21.733 1.00 66.75 99 ARG A CA 1
ATOM 803 C C . ARG A 1 99 ? -18.116 5.535 21.592 1.00 66.75 99 ARG A C 1
ATOM 805 O O . ARG A 1 99 ? -18.817 5.394 22.579 1.00 66.75 99 ARG A O 1
ATOM 812 N N . ASN A 1 100 ? -18.643 5.603 20.372 1.00 59.59 100 ASN A N 1
ATOM 813 C CA . ASN A 1 100 ? -20.089 5.552 20.136 1.00 59.59 100 ASN A CA 1
ATOM 814 C C . ASN A 1 100 ? -20.680 4.166 20.445 1.00 59.59 100 ASN A C 1
ATOM 816 O O . ASN A 1 100 ? -21.866 4.060 20.755 1.00 59.59 100 ASN A O 1
ATOM 820 N N . GLY A 1 101 ? -19.865 3.109 20.360 1.00 55.00 101 GLY A N 1
ATOM 821 C CA . GLY A 1 101 ? -20.231 1.763 20.796 1.00 55.00 101 GLY A CA 1
ATOM 822 C C . GLY A 1 101 ? -20.350 1.602 22.318 1.00 55.00 101 GLY A C 1
ATOM 823 O O . GLY A 1 101 ? -20.970 0.639 22.748 1.00 55.00 101 GLY A O 1
ATOM 824 N N . ASP A 1 102 ? -19.799 2.522 23.122 1.00 50.88 102 ASP A N 1
ATOM 825 C CA . ASP A 1 102 ? -20.010 2.566 24.580 1.00 50.88 102 ASP A CA 1
ATOM 826 C C . ASP A 1 102 ? -21.380 3.155 24.967 1.0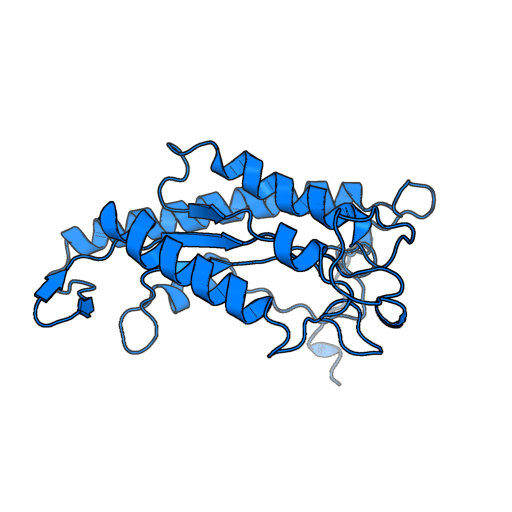0 50.88 102 ASP A C 1
ATOM 828 O O . ASP A 1 102 ? -21.888 2.862 26.045 1.00 50.88 102 ASP A O 1
ATOM 832 N N . GLU A 1 103 ? -21.988 3.976 24.102 1.00 46.09 103 GLU A N 1
ATOM 833 C CA . GLU A 1 103 ? -23.202 4.749 24.421 1.00 46.09 103 GLU A CA 1
ATOM 834 C C . GLU A 1 103 ? -24.490 4.198 23.788 1.00 46.09 103 GLU A C 1
ATOM 836 O O . GLU A 1 103 ? -25.590 4.600 24.167 1.00 46.09 103 GLU A O 1
ATOM 841 N N . ARG A 1 104 ? -24.393 3.292 22.808 1.00 45.81 104 ARG A N 1
ATOM 842 C CA . ARG A 1 104 ? -25.559 2.712 22.125 1.00 45.81 104 ARG A CA 1
ATOM 843 C C . ARG A 1 104 ? -25.796 1.284 22.606 1.00 45.81 104 ARG A C 1
ATOM 845 O O . ARG A 1 104 ? -24.930 0.437 22.422 1.00 45.81 104 ARG A O 1
ATOM 852 N N . GLU A 1 105 ? -27.004 0.998 23.099 1.00 40.84 105 GLU A N 1
ATOM 853 C CA . GLU A 1 105 ? -27.559 -0.348 23.383 1.00 40.84 105 GLU A CA 1
ATOM 854 C C . GLU A 1 105 ? -27.726 -1.228 22.111 1.00 40.84 105 GLU A C 1
ATOM 856 O O . GLU A 1 105 ? -28.685 -1.975 21.944 1.00 40.84 105 GLU A O 1
ATOM 861 N N . GLY A 1 106 ? -26.793 -1.126 21.168 1.00 42.12 106 GLY A N 1
ATOM 862 C CA . GLY A 1 106 ? -26.764 -1.803 19.878 1.00 42.12 106 GLY A CA 1
ATOM 863 C C . GLY A 1 106 ? -25.311 -2.030 19.498 1.00 42.12 106 GLY A C 1
ATOM 864 O O . GLY A 1 106 ? -24.781 -1.417 18.572 1.00 42.12 106 GLY A O 1
ATOM 865 N N . GLU A 1 107 ? -24.649 -2.843 20.308 1.00 46.28 107 GLU A N 1
ATOM 866 C CA . GLU A 1 107 ? -23.247 -3.193 20.183 1.00 46.28 107 GLU A CA 1
ATOM 867 C C . GLU A 1 107 ? -22.951 -3.770 18.779 1.00 46.28 107 GLU A C 1
ATOM 869 O O . GLU A 1 107 ? -23.697 -4.608 18.266 1.00 46.28 107 GLU A O 1
ATOM 874 N N . SER A 1 108 ? -21.817 -3.404 18.161 1.00 46.44 108 SER A N 1
ATOM 875 C CA . SER A 1 108 ? -21.210 -4.235 17.103 1.00 46.44 108 SER A CA 1
ATOM 876 C C . SER A 1 108 ? -20.627 -5.494 17.746 1.00 46.44 108 SER A C 1
ATOM 878 O O . SER A 1 108 ? -19.413 -5.681 17.832 1.00 46.44 108 SER A O 1
ATOM 880 N N . MET A 1 109 ? -21.517 -6.338 18.254 1.00 47.38 109 MET A N 1
ATOM 881 C CA . MET A 1 109 ? -21.205 -7.675 18.713 1.00 47.38 109 MET A CA 1
ATOM 882 C C . MET A 1 109 ? -21.097 -8.569 17.500 1.00 47.38 109 MET A C 1
ATOM 884 O O . MET A 1 109 ? -22.055 -8.750 16.748 1.00 47.38 109 MET A O 1
ATOM 888 N N . VAL A 1 110 ? -19.924 -9.154 17.313 1.00 49.56 110 VAL A N 1
ATOM 889 C CA . VAL A 1 110 ? -19.813 -10.311 16.437 1.00 49.56 110 VAL A CA 1
ATOM 890 C C . VAL A 1 110 ? -19.897 -11.527 17.340 1.00 49.56 110 VAL A C 1
ATOM 892 O O . VAL A 1 110 ? -19.053 -11.729 18.213 1.00 49.56 110 VAL A O 1
ATOM 895 N N . VAL A 1 111 ? -20.947 -12.321 17.147 1.00 46.78 111 VAL A N 1
ATOM 896 C CA . VAL A 1 111 ? -21.098 -13.601 17.834 1.00 46.78 111 VAL A CA 1
ATOM 897 C C . VAL A 1 111 ? -20.101 -14.570 17.212 1.00 46.78 111 VAL A C 1
ATOM 899 O O . VAL A 1 111 ? -20.300 -15.052 16.098 1.00 46.78 111 VAL A O 1
ATOM 902 N N . ILE A 1 112 ? -19.013 -14.851 17.924 1.00 50.97 112 ILE A N 1
ATOM 903 C CA . ILE A 1 112 ? -18.057 -15.894 17.551 1.00 50.97 112 ILE A CA 1
ATOM 904 C C . ILE A 1 112 ? -18.179 -16.994 18.603 1.00 50.97 112 ILE A C 1
ATOM 906 O O . ILE A 1 112 ? -17.839 -16.790 19.764 1.00 50.97 112 ILE A O 1
ATOM 910 N N . GLY A 1 113 ? -18.699 -18.159 18.208 1.00 43.25 113 GLY A N 1
ATOM 911 C CA . GLY A 1 113 ? -18.736 -19.339 19.079 1.00 43.25 113 GLY A CA 1
ATOM 912 C C . GLY A 1 113 ? -19.633 -19.211 20.318 1.00 43.25 113 GLY A C 1
ATOM 913 O O . GLY A 1 113 ? -19.257 -19.679 21.385 1.00 43.25 113 GLY A O 1
ATOM 914 N N . GLY A 1 114 ? -20.806 -18.577 20.201 1.00 41.84 114 GLY A N 1
ATOM 915 C CA . GLY A 1 114 ? -21.807 -18.525 21.280 1.00 41.84 114 GLY A CA 1
ATOM 916 C C . GLY A 1 114 ? -21.550 -17.483 22.377 1.00 41.84 114 GLY A C 1
ATOM 917 O O . GLY A 1 114 ? -22.355 -17.372 23.297 1.00 41.84 114 GLY A O 1
ATOM 918 N N . GLY A 1 115 ? -20.473 -16.699 22.268 1.00 44.66 115 GLY A N 1
ATOM 919 C CA . GLY A 1 115 ? -20.202 -15.534 23.108 1.00 44.66 115 GLY A CA 1
ATOM 920 C C . GLY A 1 115 ? -20.299 -14.231 22.315 1.00 44.66 115 GLY A C 1
ATOM 921 O O . GLY A 1 115 ? -19.951 -14.177 21.134 1.00 44.66 115 GLY A O 1
ATOM 922 N N . SER A 1 116 ? -20.765 -13.179 22.980 1.00 49.91 116 SER A N 1
ATOM 923 C CA . SER A 1 116 ? -20.805 -11.819 22.450 1.00 49.91 116 SER A CA 1
ATOM 924 C C . SER A 1 116 ? -19.539 -11.089 22.912 1.00 49.91 116 SER A C 1
ATOM 926 O O . SER A 1 116 ? -19.321 -10.964 24.118 1.00 49.91 116 SER A O 1
ATOM 928 N N . ARG A 1 117 ? -18.663 -10.668 21.988 1.00 57.19 117 ARG A N 1
ATOM 929 C CA . ARG A 1 117 ? -17.422 -9.943 22.317 1.00 57.19 117 ARG A CA 1
ATOM 930 C C . ARG A 1 117 ? -17.367 -8.611 21.576 1.00 57.19 117 ARG A C 1
ATOM 932 O O . ARG A 1 117 ? -17.556 -8.571 20.359 1.00 57.19 117 ARG A O 1
ATOM 939 N N . ARG A 1 118 ? -17.044 -7.532 22.300 1.00 60.38 118 ARG A N 1
ATOM 940 C CA . ARG A 1 118 ? -16.709 -6.239 21.689 1.00 60.38 118 ARG A CA 1
ATOM 941 C C . ARG A 1 118 ? -15.477 -6.402 20.816 1.00 60.38 118 ARG A C 1
ATOM 943 O O . ARG A 1 118 ? -14.431 -6.841 21.285 1.00 60.38 118 ARG A O 1
ATOM 950 N N . ILE A 1 119 ? -15.612 -6.037 19.547 1.00 67.75 119 ILE A N 1
ATOM 951 C CA . ILE A 1 119 ? -14.510 -6.086 18.596 1.00 67.75 119 ILE A CA 1
ATOM 952 C C . ILE A 1 119 ? -13.910 -4.695 18.441 1.00 67.75 119 ILE A C 1
ATOM 954 O O . ILE A 1 119 ? -14.567 -3.765 17.973 1.00 67.75 119 ILE A O 1
ATOM 958 N N . THR A 1 120 ? -12.628 -4.570 18.773 1.00 78.19 120 THR A N 1
ATOM 959 C CA . THR A 1 120 ? -11.820 -3.422 18.365 1.00 78.19 120 THR A CA 1
ATOM 960 C C . THR A 1 120 ? -11.610 -3.474 16.855 1.00 78.19 120 THR A C 1
ATOM 962 O O . THR A 1 120 ? -11.052 -4.439 16.330 1.00 78.19 120 THR A O 1
ATOM 965 N N . LYS A 1 121 ? -12.059 -2.436 16.142 1.00 86.19 121 LYS A N 1
ATOM 966 C CA . LYS A 1 121 ? -11.848 -2.328 14.696 1.00 86.19 121 LYS A CA 1
ATOM 967 C C . LYS A 1 121 ? -10.398 -1.954 14.412 1.00 86.19 121 LYS A C 1
ATOM 969 O O . LYS A 1 121 ? -9.912 -0.939 14.904 1.00 86.19 121 LYS A O 1
ATOM 974 N N . ASN A 1 122 ? -9.738 -2.750 13.578 1.00 91.38 122 ASN A N 1
ATOM 975 C CA . ASN A 1 122 ? -8.346 -2.538 13.193 1.00 91.38 122 ASN A CA 1
ATOM 976 C C . ASN A 1 122 ? -8.197 -2.364 11.682 1.00 91.38 122 ASN A C 1
ATOM 978 O O . ASN A 1 122 ? -9.053 -2.761 10.885 1.00 91.38 122 ASN A O 1
ATOM 982 N N . VAL A 1 123 ? -7.070 -1.791 11.282 1.00 94.50 123 VAL A N 1
ATOM 983 C CA . VAL A 1 123 ? -6.644 -1.706 9.889 1.00 94.50 123 VAL A CA 1
ATOM 984 C C . VAL A 1 123 ? -5.227 -2.239 9.776 1.00 94.50 123 VAL A C 1
ATOM 986 O O . VAL A 1 123 ? -4.362 -1.883 10.568 1.00 94.50 123 VAL A O 1
ATOM 989 N N . VAL A 1 124 ? -4.977 -3.086 8.785 1.00 97.00 124 VAL A N 1
ATOM 990 C CA . VAL A 1 124 ? -3.653 -3.625 8.479 1.00 97.00 124 VAL A CA 1
ATOM 991 C C . VAL A 1 124 ? -3.228 -3.119 7.110 1.00 97.00 124 VAL A C 1
ATOM 993 O O . VAL A 1 124 ? -3.894 -3.364 6.106 1.00 97.00 124 VAL A O 1
ATOM 996 N N . ILE A 1 125 ? -2.108 -2.412 7.064 1.00 97.81 125 ILE A N 1
ATOM 997 C CA . ILE A 1 125 ? -1.462 -1.978 5.835 1.00 97.81 125 ILE A CA 1
ATOM 998 C C . ILE A 1 125 ? -0.440 -3.033 5.445 1.00 97.81 125 ILE A C 1
ATOM 1000 O O . ILE A 1 125 ? 0.566 -3.232 6.127 1.00 97.81 125 ILE A O 1
ATOM 1004 N N . ARG A 1 126 ? -0.701 -3.694 4.322 1.00 97.12 126 ARG A N 1
ATOM 1005 C CA . ARG A 1 126 ? 0.223 -4.630 3.695 1.00 97.12 126 ARG A CA 1
ATOM 1006 C C . ARG A 1 126 ? 0.993 -3.894 2.584 1.00 97.12 126 ARG A C 1
ATOM 1008 O O . ARG A 1 126 ? 0.350 -3.312 1.703 1.00 97.12 126 ARG A O 1
ATOM 1015 N N . PRO A 1 127 ? 2.338 -3.929 2.575 1.00 96.81 127 PRO A N 1
ATOM 1016 C CA . PRO A 1 127 ? 3.151 -3.291 1.547 1.00 96.81 127 PRO A CA 1
ATOM 1017 C C . PRO A 1 127 ? 2.760 -3.760 0.152 1.00 96.81 127 PRO A C 1
ATOM 1019 O O . PRO A 1 127 ? 2.457 -4.940 -0.069 1.00 96.81 127 PRO A O 1
ATOM 1022 N N . TYR A 1 128 ? 2.787 -2.830 -0.796 1.00 97.00 128 TYR A N 1
ATOM 1023 C CA . TYR A 1 128 ? 2.570 -3.148 -2.197 1.00 97.00 128 TYR A CA 1
ATOM 1024 C C . TYR A 1 128 ? 3.744 -3.987 -2.714 1.00 97.00 128 TYR A C 1
ATOM 1026 O O . TYR A 1 128 ? 4.902 -3.653 -2.455 1.00 97.00 128 TYR A O 1
ATOM 1034 N N . LEU A 1 129 ? 3.456 -5.073 -3.438 1.00 95.44 129 LEU A N 1
ATOM 1035 C CA . LEU A 1 129 ? 4.490 -5.894 -4.074 1.00 95.44 129 LEU A CA 1
ATOM 1036 C C . LEU A 1 129 ? 4.848 -5.273 -5.438 1.00 95.44 129 LEU A C 1
ATOM 1038 O O . LEU A 1 129 ? 3.956 -5.175 -6.285 1.00 95.44 129 LEU A O 1
ATOM 1042 N N . PRO A 1 130 ? 6.102 -4.839 -5.676 1.00 94.56 130 PRO A N 1
ATOM 1043 C CA . PRO A 1 130 ? 6.532 -4.476 -7.024 1.00 94.56 130 PRO A CA 1
ATOM 1044 C C . PRO A 1 130 ? 6.516 -5.701 -7.944 1.00 94.56 130 PRO A C 1
ATOM 1046 O O . PRO A 1 130 ? 6.615 -6.831 -7.478 1.00 94.56 130 PRO A O 1
ATOM 1049 N N . GLY A 1 131 ? 6.430 -5.483 -9.255 1.00 93.00 131 GLY A N 1
ATOM 1050 C CA . GLY A 1 131 ? 6.646 -6.575 -10.202 1.00 93.00 131 GLY A CA 1
ATOM 1051 C C . GLY A 1 131 ? 8.100 -7.059 -10.225 1.00 93.00 131 GLY A C 1
ATOM 1052 O O . GLY A 1 131 ? 8.956 -6.514 -9.527 1.00 93.00 131 GLY A O 1
ATOM 1053 N N . HIS A 1 132 ? 8.384 -8.045 -11.072 1.00 93.25 132 HIS A N 1
ATOM 1054 C CA . HIS A 1 132 ? 9.745 -8.510 -11.347 1.00 93.25 132 HIS A CA 1
ATOM 1055 C C . HIS A 1 132 ? 10.160 -8.183 -12.778 1.00 93.25 132 HIS A C 1
ATOM 1057 O O . HIS A 1 132 ? 9.365 -8.270 -13.721 1.00 93.25 132 HIS A O 1
ATOM 1063 N N . ASP A 1 133 ? 11.429 -7.835 -12.952 1.00 88.75 133 ASP A N 1
ATOM 1064 C CA . ASP A 1 133 ? 12.011 -7.762 -14.281 1.00 88.75 133 ASP A CA 1
ATOM 1065 C C . ASP A 1 133 ? 12.118 -9.174 -14.862 1.00 88.75 133 ASP A C 1
ATOM 1067 O O . ASP A 1 133 ? 12.433 -10.127 -14.162 1.00 88.75 133 ASP A O 1
ATOM 1071 N N . GLN A 1 134 ? 11.779 -9.312 -16.147 1.00 85.12 134 GLN A N 1
ATOM 1072 C CA . GLN A 1 134 ? 11.960 -10.553 -16.913 1.00 85.12 134 GLN A CA 1
ATOM 1073 C C . GLN A 1 134 ? 11.427 -11.835 -16.230 1.00 85.12 134 GLN A C 1
ATOM 1075 O O . GLN A 1 134 ? 11.985 -12.911 -16.416 1.00 85.12 134 GLN A O 1
ATOM 1080 N N . CYS A 1 135 ? 10.293 -11.763 -15.517 1.00 88.94 135 CYS A N 1
ATOM 1081 C CA . CYS A 1 135 ? 9.722 -12.902 -14.775 1.00 88.94 135 CYS A CA 1
ATOM 1082 C C . CYS A 1 135 ? 9.565 -14.202 -15.591 1.00 88.94 135 CYS A C 1
ATOM 1084 O O . CYS A 1 135 ? 9.612 -15.296 -15.043 1.00 88.94 135 CYS A O 1
ATOM 1086 N N . ARG A 1 136 ? 9.420 -14.100 -16.919 1.00 89.69 136 ARG A N 1
ATOM 1087 C CA . ARG A 1 136 ? 9.362 -15.244 -17.842 1.00 89.69 136 ARG A CA 1
ATOM 1088 C C . ARG A 1 136 ? 10.604 -16.143 -17.784 1.00 89.69 136 ARG A C 1
ATOM 1090 O O . ARG A 1 136 ? 10.511 -17.321 -18.120 1.00 89.69 136 ARG A O 1
ATOM 1097 N N . GLU A 1 137 ? 11.757 -15.579 -17.458 1.00 89.31 137 GLU A N 1
ATOM 1098 C CA . GLU A 1 137 ? 13.047 -16.274 -17.464 1.00 89.31 137 GLU A CA 1
ATOM 1099 C C . GLU A 1 137 ? 13.388 -16.870 -16.093 1.00 89.31 137 GLU A C 1
ATOM 1101 O O . GLU A 1 137 ? 14.365 -17.612 -15.964 1.00 89.31 137 GLU A O 1
ATOM 1106 N N . ALA A 1 138 ? 12.558 -16.590 -15.082 1.00 90.12 138 ALA A N 1
ATOM 1107 C CA . ALA A 1 138 ? 12.724 -17.102 -13.735 1.00 90.12 138 ALA A CA 1
ATOM 1108 C C . ALA A 1 138 ? 12.665 -18.633 -13.710 1.00 90.12 138 ALA A C 1
ATOM 1110 O O . ALA A 1 138 ? 11.768 -19.260 -14.277 1.00 90.12 138 ALA A O 1
ATOM 1111 N N . LYS A 1 139 ? 13.628 -19.239 -13.012 1.00 89.06 139 LYS A N 1
ATOM 1112 C CA . LYS A 1 139 ? 13.761 -20.701 -12.887 1.00 89.06 139 LYS A CA 1
ATOM 1113 C C . LYS A 1 139 ? 13.276 -21.243 -11.542 1.00 89.06 139 LYS A C 1
ATOM 1115 O O . LYS A 1 139 ? 13.433 -22.431 -11.279 1.00 89.06 139 LYS A O 1
ATOM 1120 N N . GLY A 1 140 ? 12.705 -20.385 -10.702 1.00 91.62 140 GLY A N 1
ATOM 1121 C CA . GLY A 1 140 ? 12.214 -20.735 -9.378 1.00 91.62 140 GLY A CA 1
ATOM 1122 C C . GLY A 1 140 ? 12.338 -19.576 -8.398 1.00 91.62 140 GLY A C 1
ATOM 1123 O O . GLY A 1 140 ? 12.506 -18.420 -8.791 1.00 91.62 140 GLY A O 1
ATOM 1124 N N . VAL A 1 141 ? 12.261 -19.930 -7.119 1.00 94.62 141 VAL A N 1
ATOM 1125 C CA . VAL A 1 141 ? 12.421 -19.016 -5.987 1.00 94.62 141 VAL A CA 1
ATOM 1126 C C . VAL A 1 141 ? 13.853 -18.489 -5.940 1.00 94.62 141 VAL A C 1
ATOM 1128 O O . VAL A 1 141 ? 14.801 -19.261 -6.080 1.00 94.62 141 VAL A O 1
ATOM 1131 N N . LEU A 1 142 ? 14.005 -17.189 -5.714 1.00 94.69 142 LEU A N 1
ATOM 1132 C CA . LEU A 1 142 ? 15.304 -16.560 -5.497 1.00 94.69 142 LEU A CA 1
ATOM 1133 C C . LEU A 1 142 ? 15.779 -16.771 -4.052 1.00 94.69 142 LEU A C 1
ATOM 1135 O O . LEU A 1 142 ? 14.971 -16.819 -3.124 1.00 94.69 142 LEU A O 1
ATOM 1139 N N . GLU A 1 143 ? 17.094 -16.831 -3.848 1.00 94.56 143 GLU A N 1
ATOM 1140 C CA . GLU A 1 143 ? 17.689 -16.810 -2.502 1.00 94.56 143 GLU A CA 1
ATOM 1141 C C . GLU A 1 143 ? 17.659 -15.396 -1.904 1.00 94.56 143 GLU A C 1
ATOM 1143 O O . GLU A 1 143 ? 17.374 -15.212 -0.721 1.00 94.56 143 GLU A O 1
ATOM 1148 N N . GLU A 1 144 ? 17.877 -14.382 -2.745 1.00 94.44 144 GLU A N 1
ATOM 1149 C CA . GLU A 1 144 ? 17.885 -12.978 -2.353 1.00 94.44 144 GLU A CA 1
ATOM 1150 C C . GLU A 1 144 ? 17.007 -12.118 -3.250 1.00 94.44 144 GLU A C 1
ATOM 1152 O O . GLU A 1 144 ? 16.690 -12.474 -4.383 1.00 94.44 144 GLU A O 1
ATOM 1157 N N . VAL A 1 145 ? 16.578 -10.970 -2.719 1.00 92.12 145 VAL A N 1
ATOM 1158 C CA . VAL A 1 145 ? 15.777 -10.044 -3.519 1.00 92.12 145 VAL A CA 1
ATOM 1159 C C . VAL A 1 145 ? 16.669 -9.328 -4.516 1.00 92.12 145 VAL A C 1
ATOM 1161 O O . VAL A 1 145 ? 17.548 -8.558 -4.131 1.00 92.12 145 VAL A O 1
ATOM 1164 N N . GLU A 1 146 ? 16.378 -9.518 -5.795 1.00 87.38 146 GLU A N 1
ATOM 1165 C CA . GLU A 1 146 ? 17.064 -8.808 -6.862 1.00 87.38 146 GLU A CA 1
ATOM 1166 C C . GLU A 1 146 ? 16.716 -7.315 -6.864 1.00 87.38 146 GLU A C 1
ATOM 1168 O O . GLU A 1 146 ? 15.585 -6.881 -6.593 1.00 87.38 146 GLU A O 1
ATOM 1173 N N . LEU A 1 147 ? 17.729 -6.505 -7.168 1.00 85.06 147 LEU A N 1
ATOM 1174 C CA . LEU A 1 147 ? 17.530 -5.095 -7.455 1.00 85.06 147 LEU A CA 1
ATOM 1175 C C . LEU A 1 147 ? 16.934 -4.970 -8.849 1.00 85.06 147 LEU A C 1
ATOM 1177 O O . LEU A 1 147 ? 17.440 -5.540 -9.807 1.00 85.06 147 LEU A O 1
ATOM 1181 N N . MET A 1 148 ? 15.871 -4.183 -8.953 1.00 86.44 148 MET A N 1
ATOM 1182 C CA . MET A 1 148 ? 15.233 -3.927 -10.233 1.00 86.44 148 MET A CA 1
ATOM 1183 C C . MET A 1 148 ? 16.148 -3.089 -11.127 1.00 86.44 148 MET A C 1
ATOM 1185 O O . MET A 1 148 ? 16.601 -2.011 -10.720 1.00 86.44 148 MET A O 1
ATOM 1189 N N . GLU A 1 149 ? 16.396 -3.586 -12.334 1.00 79.19 149 GLU A N 1
ATOM 1190 C CA . GLU A 1 149 ? 17.293 -2.970 -13.307 1.00 79.19 149 GLU A CA 1
ATOM 1191 C C . GLU A 1 149 ? 16.552 -1.951 -14.171 1.00 79.19 149 GLU A C 1
ATOM 1193 O O . GLU A 1 149 ? 17.090 -0.885 -14.485 1.00 79.19 149 GLU A O 1
ATOM 1198 N N . TYR A 1 150 ? 15.300 -2.247 -14.533 1.00 76.69 150 TYR A N 1
ATOM 1199 C CA . TYR A 1 150 ? 14.520 -1.410 -15.436 1.00 76.69 150 TYR A CA 1
ATOM 1200 C C . TYR A 1 150 ? 13.575 -0.466 -14.688 1.00 76.69 150 TYR A C 1
ATOM 1202 O O . TYR A 1 150 ? 12.850 -0.847 -13.771 1.00 76.69 150 TYR A O 1
ATOM 1210 N N . GLU A 1 151 ? 13.481 0.776 -15.167 1.00 77.62 151 GLU A N 1
ATOM 1211 C CA . GLU A 1 151 ? 12.471 1.743 -14.717 1.00 77.62 151 GLU A CA 1
ATOM 1212 C C . GLU A 1 151 ? 11.098 1.432 -15.338 1.00 77.62 151 GLU A C 1
ATOM 1214 O O . GLU A 1 151 ? 10.540 2.198 -16.130 1.00 77.62 151 GLU A O 1
ATOM 1219 N N . ARG A 1 152 ? 10.543 0.257 -15.019 1.00 79.81 152 ARG A N 1
ATOM 1220 C CA . ARG A 1 152 ? 9.184 -0.118 -15.423 1.00 79.81 152 ARG A CA 1
ATOM 1221 C C . ARG A 1 152 ? 8.177 0.467 -14.444 1.00 79.81 152 ARG A C 1
ATOM 1223 O O . ARG A 1 152 ? 8.117 0.100 -13.271 1.00 79.81 152 ARG A O 1
ATOM 1230 N N . TYR A 1 153 ? 7.329 1.349 -14.966 1.00 86.12 153 TYR A N 1
ATOM 1231 C CA . TYR A 1 153 ? 6.268 2.008 -14.207 1.00 86.12 153 TYR A CA 1
ATOM 1232 C C . TYR A 1 153 ? 6.821 2.790 -13.008 1.00 86.12 153 TYR A C 1
ATOM 1234 O O . TYR A 1 153 ? 7.403 3.850 -13.196 1.00 86.12 153 TYR A O 1
ATOM 1242 N N . ASN A 1 154 ? 6.606 2.301 -11.789 1.00 91.06 154 ASN A N 1
ATOM 1243 C CA . ASN A 1 154 ? 7.185 2.834 -10.560 1.00 91.06 154 ASN A CA 1
ATOM 1244 C C . ASN A 1 154 ? 7.804 1.727 -9.692 1.00 91.06 154 ASN A C 1
ATOM 1246 O O . ASN A 1 154 ? 8.084 1.961 -8.518 1.00 91.06 154 ASN A O 1
ATOM 1250 N N . TRP A 1 155 ? 7.976 0.516 -10.230 1.00 92.56 155 TRP A N 1
ATOM 1251 C CA . TRP A 1 155 ? 8.253 -0.675 -9.432 1.00 92.56 155 TRP A CA 1
ATOM 1252 C C . TRP A 1 155 ? 9.557 -0.571 -8.635 1.00 92.56 155 TRP A C 1
ATOM 1254 O O . TRP A 1 155 ? 9.561 -0.862 -7.438 1.00 92.56 155 TRP A O 1
ATOM 1264 N N . ARG A 1 156 ? 10.624 -0.032 -9.240 1.00 91.88 156 ARG A N 1
ATOM 1265 C CA . ARG A 1 156 ? 11.905 0.230 -8.563 1.00 91.88 156 ARG A CA 1
ATOM 1266 C C . ARG A 1 156 ? 11.774 1.196 -7.383 1.00 91.88 156 ARG A C 1
ATOM 1268 O O . ARG A 1 156 ? 12.604 1.198 -6.477 1.00 91.88 156 ARG A O 1
ATOM 1275 N N . HIS A 1 157 ? 10.724 2.009 -7.368 1.00 93.62 157 HIS A N 1
ATOM 1276 C CA . HIS A 1 157 ? 10.467 3.020 -6.349 1.00 93.62 157 HIS A CA 1
ATOM 1277 C C . HIS A 1 157 ? 9.393 2.610 -5.334 1.00 93.62 157 HIS A C 1
ATOM 1279 O O . HIS A 1 157 ? 9.174 3.356 -4.384 1.00 93.62 157 HIS A O 1
ATOM 1285 N N . ILE A 1 158 ? 8.758 1.436 -5.470 1.00 95.31 158 ILE A N 1
ATOM 1286 C CA . ILE A 1 158 ? 7.695 0.963 -4.558 1.00 95.31 158 ILE A CA 1
ATOM 1287 C C . ILE A 1 158 ? 8.138 0.953 -3.094 1.00 95.31 158 ILE A C 1
ATOM 1289 O O . ILE A 1 158 ? 7.349 1.296 -2.214 1.00 95.31 158 ILE A O 1
ATOM 1293 N N . TRP A 1 159 ? 9.409 0.651 -2.825 1.00 95.19 159 TRP A N 1
ATOM 1294 C CA . TRP A 1 159 ? 9.948 0.691 -1.467 1.00 95.19 159 TRP A CA 1
ATOM 1295 C C . TRP A 1 159 ? 9.794 2.071 -0.810 1.00 95.19 159 TRP A C 1
ATOM 1297 O O . TRP A 1 159 ? 9.500 2.126 0.377 1.00 95.19 159 TRP A O 1
ATOM 1307 N N . LYS A 1 160 ? 9.898 3.178 -1.567 1.00 96.94 160 LYS A N 1
ATOM 1308 C CA . LYS A 1 160 ? 9.700 4.540 -1.040 1.00 96.94 160 LYS A CA 1
ATOM 1309 C C . LYS A 1 160 ? 8.266 4.733 -0.542 1.00 96.94 160 LYS A C 1
ATOM 1311 O O . LYS A 1 160 ? 8.051 5.281 0.533 1.00 96.94 160 LYS A O 1
ATOM 1316 N N . PHE A 1 161 ? 7.285 4.239 -1.299 1.00 97.94 161 PHE A N 1
ATOM 1317 C CA . PHE A 1 161 ? 5.866 4.308 -0.936 1.00 97.94 161 PHE A CA 1
ATOM 1318 C C . PHE A 1 161 ? 5.538 3.424 0.274 1.00 97.94 161 PHE A C 1
ATOM 1320 O O . PHE A 1 161 ? 4.817 3.849 1.175 1.00 97.94 161 PHE A O 1
ATOM 1327 N N . ASN A 1 162 ? 6.090 2.209 0.317 1.00 98.06 162 ASN A N 1
ATOM 1328 C CA . ASN A 1 162 ? 5.919 1.294 1.447 1.00 98.06 162 ASN A CA 1
ATOM 1329 C C . ASN A 1 162 ? 6.538 1.874 2.734 1.00 98.06 162 ASN A C 1
ATOM 1331 O O . ASN A 1 162 ? 5.895 1.869 3.785 1.00 98.06 162 ASN A O 1
ATOM 1335 N N . HIS A 1 163 ? 7.736 2.459 2.630 1.00 98.12 163 HIS A N 1
ATOM 1336 C CA . HIS A 1 163 ? 8.469 3.041 3.756 1.00 98.12 163 HIS A CA 1
ATOM 1337 C C . HIS A 1 163 ? 7.737 4.213 4.428 1.00 98.12 163 HIS A C 1
ATOM 1339 O O . HIS A 1 163 ? 7.882 4.441 5.630 1.00 98.12 163 HIS A O 1
ATOM 1345 N N . ILE A 1 164 ? 6.904 4.943 3.680 1.00 98.56 164 ILE A N 1
ATOM 1346 C CA . ILE A 1 164 ? 6.065 6.011 4.235 1.00 98.56 164 ILE A CA 1
ATOM 1347 C C . ILE A 1 164 ? 5.103 5.450 5.287 1.00 98.56 164 ILE A C 1
ATOM 1349 O O . ILE A 1 164 ? 5.060 5.967 6.401 1.00 98.56 164 ILE A O 1
ATOM 1353 N N . PHE A 1 165 ? 4.355 4.385 4.983 1.00 98.25 165 PHE A N 1
ATOM 1354 C CA . PHE A 1 165 ? 3.449 3.791 5.972 1.00 98.25 165 PHE A CA 1
ATOM 1355 C C . PHE A 1 165 ? 4.195 3.102 7.109 1.00 98.25 165 PHE A C 1
ATOM 1357 O O . PHE A 1 165 ? 3.770 3.223 8.257 1.00 98.25 165 PHE A O 1
ATOM 1364 N N . GLU A 1 166 ? 5.306 2.431 6.806 1.00 97.94 166 GLU A N 1
ATOM 1365 C CA . GLU A 1 166 ? 6.184 1.841 7.817 1.00 97.94 166 GLU A CA 1
ATOM 1366 C C . GLU A 1 166 ? 6.604 2.885 8.857 1.00 97.94 166 GLU A C 1
ATOM 1368 O O . GLU A 1 166 ? 6.429 2.673 10.054 1.00 97.94 166 GLU A O 1
ATOM 1373 N N . THR A 1 167 ? 7.063 4.049 8.391 1.00 98.25 167 THR A N 1
ATOM 1374 C CA . THR A 1 167 ? 7.533 5.142 9.244 1.00 98.25 167 THR A CA 1
ATOM 1375 C C . THR A 1 167 ? 6.384 5.815 9.988 1.00 98.25 167 THR A C 1
ATOM 1377 O O . THR A 1 167 ? 6.473 6.012 11.199 1.00 98.25 167 THR A O 1
ATOM 1380 N N . LEU A 1 168 ? 5.284 6.151 9.304 1.00 97.69 168 LEU A N 1
ATOM 1381 C CA . LEU A 1 168 ? 4.129 6.810 9.929 1.00 97.69 168 LEU A CA 1
ATOM 1382 C C . LEU A 1 168 ? 3.547 5.996 11.084 1.00 97.69 168 LEU A C 1
ATOM 1384 O O . LEU A 1 168 ? 3.152 6.565 12.098 1.00 97.69 168 LEU A O 1
ATOM 1388 N N . LEU A 1 169 ? 3.501 4.673 10.934 1.00 97.62 169 LEU A N 1
ATOM 1389 C CA . LEU A 1 169 ? 2.869 3.780 11.900 1.00 97.62 169 LEU A CA 1
ATOM 1390 C C . LEU A 1 169 ? 3.796 3.342 13.039 1.00 97.62 169 LEU A C 1
ATOM 1392 O O . LEU A 1 169 ? 3.356 2.568 13.897 1.00 97.62 169 LEU A O 1
ATOM 1396 N N . THR A 1 170 ? 5.029 3.860 13.090 1.00 97.25 170 THR A N 1
ATOM 1397 C CA . THR A 1 170 ? 5.901 3.742 14.272 1.00 97.25 170 THR A CA 1
ATOM 1398 C C . THR A 1 170 ? 5.336 4.493 15.478 1.00 97.25 170 THR A C 1
ATOM 1400 O O . THR A 1 170 ? 5.483 4.027 16.609 1.00 97.25 170 THR A O 1
ATOM 1403 N N . ASP A 1 171 ? 4.617 5.600 15.255 1.00 96.44 171 ASP A N 1
ATOM 1404 C CA . ASP A 1 171 ? 3.910 6.327 16.308 1.00 96.44 171 ASP A CA 1
ATOM 1405 C C . ASP A 1 171 ? 2.634 5.575 16.718 1.00 96.44 171 ASP A C 1
ATOM 1407 O O . ASP A 1 171 ? 1.525 5.804 16.222 1.00 96.44 171 ASP A O 1
ATOM 1411 N N . ARG A 1 172 ? 2.802 4.632 17.648 1.00 94.12 172 ARG A N 1
ATOM 1412 C CA . ARG A 1 172 ? 1.698 3.827 18.190 1.00 94.12 172 ARG A CA 1
ATOM 1413 C C . ARG A 1 172 ? 0.746 4.619 19.077 1.00 94.12 172 ARG A C 1
ATOM 1415 O O . ARG A 1 172 ? -0.360 4.141 19.311 1.00 94.12 172 ARG A O 1
ATOM 1422 N N . GLN A 1 173 ? 1.162 5.783 19.573 1.00 94.06 173 GLN A N 1
ATOM 1423 C CA . GLN A 1 173 ? 0.309 6.649 20.385 1.00 94.06 173 GLN A CA 1
ATOM 1424 C C . GLN A 1 173 ? -0.681 7.389 19.487 1.00 94.06 173 GLN A C 1
ATOM 1426 O O . GLN A 1 173 ? -1.867 7.450 19.805 1.00 94.06 173 GLN A O 1
ATOM 1431 N N . ALA A 1 174 ? -0.212 7.880 18.337 1.00 95.06 174 ALA A N 1
ATOM 1432 C CA . ALA A 1 174 ? -1.068 8.510 17.343 1.00 95.06 174 ALA A CA 1
ATOM 1433 C C . ALA A 1 174 ? -1.965 7.503 16.611 1.00 95.06 174 ALA A C 1
ATOM 1435 O O . ALA A 1 174 ? -3.127 7.819 16.369 1.00 95.06 174 ALA A O 1
ATOM 1436 N N . TYR A 1 175 ? -1.461 6.307 16.272 1.00 96.19 175 TYR A N 1
ATOM 1437 C CA . TYR A 1 175 ? -2.171 5.344 15.411 1.00 96.19 175 TYR A CA 1
ATOM 1438 C C . TYR A 1 175 ? -2.309 3.935 16.018 1.00 96.19 175 TYR A C 1
ATOM 1440 O O . TYR A 1 175 ? -1.851 2.958 15.415 1.00 96.19 175 TYR A O 1
ATOM 1448 N N . PRO A 1 176 ? -2.937 3.770 17.197 1.00 94.38 176 PRO A N 1
ATOM 1449 C CA . PRO A 1 176 ? -3.001 2.484 17.891 1.00 94.38 176 PRO A CA 1
ATOM 1450 C C . PRO A 1 176 ? -3.729 1.376 17.112 1.00 94.38 176 PRO A C 1
ATOM 1452 O O . PRO A 1 176 ? -3.358 0.214 17.277 1.00 94.38 176 PRO A O 1
ATOM 1455 N N . ASN A 1 177 ? -4.690 1.710 16.238 1.00 93.62 177 ASN A N 1
ATOM 1456 C CA . ASN A 1 177 ? -5.548 0.741 15.533 1.00 93.62 177 ASN A CA 1
ATOM 1457 C C . ASN A 1 177 ? -5.150 0.478 14.074 1.00 93.62 177 ASN A C 1
ATOM 1459 O O . ASN A 1 177 ? -5.847 -0.244 13.357 1.00 93.62 177 ASN A O 1
ATOM 1463 N N . ILE A 1 178 ? -4.057 1.080 13.604 1.00 96.19 178 ILE A N 1
ATOM 1464 C CA . ILE A 1 178 ? -3.558 0.898 12.238 1.00 96.19 178 ILE A CA 1
ATOM 1465 C C . ILE A 1 178 ? -2.191 0.230 12.320 1.00 96.19 178 ILE A C 1
ATOM 1467 O O . ILE A 1 178 ? -1.305 0.749 12.986 1.00 96.19 178 ILE A O 1
ATOM 1471 N N . HIS A 1 179 ? -1.996 -0.911 11.671 1.00 96.62 179 HIS A N 1
ATOM 1472 C CA . HIS A 1 179 ? -0.793 -1.738 11.789 1.00 96.62 179 HIS A CA 1
ATOM 1473 C C . HIS A 1 179 ? -0.102 -1.865 10.436 1.00 96.62 179 HIS A C 1
ATOM 1475 O O . HIS A 1 179 ? -0.764 -2.139 9.441 1.00 96.62 179 HIS A O 1
ATOM 1481 N N . TYR A 1 180 ? 1.218 -1.703 10.391 1.00 97.56 180 TYR A N 1
ATOM 1482 C CA . TYR A 1 180 ? 2.003 -2.035 9.205 1.00 97.56 180 TYR A CA 1
ATOM 1483 C C . TYR A 1 180 ? 2.469 -3.487 9.296 1.00 97.56 180 TYR A C 1
ATOM 1485 O O . TYR A 1 180 ? 2.995 -3.893 10.331 1.00 97.56 180 TYR A O 1
ATOM 1493 N N . LEU A 1 181 ? 2.267 -4.264 8.233 1.00 97.00 181 LEU A N 1
ATOM 1494 C CA . LEU A 1 181 ? 2.592 -5.687 8.200 1.00 97.00 181 LEU A CA 1
ATOM 1495 C C . LEU A 1 181 ? 3.609 -5.981 7.080 1.00 97.00 181 LEU A C 1
ATOM 1497 O O . LEU A 1 181 ? 3.189 -6.186 5.941 1.00 97.00 181 LEU A O 1
ATOM 1501 N N . PRO A 1 182 ? 4.927 -6.006 7.362 1.00 94.81 182 PRO A N 1
ATOM 1502 C CA . PRO A 1 182 ? 5.988 -6.080 6.350 1.00 94.81 182 PRO A CA 1
ATOM 1503 C C . PRO A 1 182 ? 6.170 -7.495 5.764 1.00 94.81 182 PRO A C 1
ATOM 1505 O O . PRO A 1 182 ? 7.165 -8.172 6.012 1.00 94.81 182 PRO A O 1
ATOM 1508 N N . ILE A 1 183 ? 5.191 -7.963 4.985 1.00 94.94 183 ILE A N 1
ATOM 1509 C CA . ILE A 1 183 ? 5.164 -9.323 4.412 1.00 94.94 183 ILE A CA 1
ATOM 1510 C C . ILE A 1 183 ? 5.371 -9.363 2.892 1.00 94.94 183 ILE A C 1
ATOM 1512 O O . ILE A 1 183 ? 5.038 -10.355 2.251 1.00 94.94 183 ILE A O 1
ATOM 1516 N N . ASP A 1 184 ? 5.901 -8.312 2.265 1.00 93.94 184 ASP A N 1
ATOM 1517 C CA . ASP A 1 184 ? 6.169 -8.302 0.819 1.00 93.94 184 ASP A CA 1
ATOM 1518 C C . ASP A 1 184 ? 7.369 -9.170 0.424 1.00 93.94 184 ASP A C 1
ATOM 1520 O O . ASP A 1 184 ? 7.383 -9.694 -0.691 1.00 93.94 184 ASP A O 1
ATOM 1524 N N . ARG A 1 185 ? 8.347 -9.368 1.322 1.00 94.06 185 ARG A N 1
ATOM 1525 C CA . ARG A 1 185 ? 9.596 -10.084 1.009 1.00 94.06 185 ARG A CA 1
ATOM 1526 C C . ARG A 1 185 ? 9.384 -11.470 0.377 1.00 94.06 185 ARG A C 1
ATOM 1528 O O . ARG A 1 185 ? 10.023 -11.708 -0.645 1.00 94.06 185 ARG A O 1
ATOM 1535 N N . PRO A 1 186 ? 8.507 -12.361 0.885 1.00 93.31 186 PRO A N 1
ATOM 1536 C CA . PRO A 1 186 ? 8.234 -13.637 0.224 1.00 93.31 186 PRO A CA 1
ATOM 1537 C C . PRO A 1 186 ? 7.759 -13.485 -1.221 1.00 93.31 186 PRO A C 1
ATOM 1539 O O . PRO A 1 186 ? 8.172 -14.257 -2.070 1.00 93.31 186 PRO A O 1
ATOM 1542 N N . GLY A 1 187 ? 6.945 -12.473 -1.531 1.00 94.50 187 GLY A N 1
ATOM 1543 C CA . GLY A 1 187 ? 6.536 -12.209 -2.911 1.00 94.50 187 GLY A CA 1
ATOM 1544 C C . GLY A 1 187 ? 7.685 -11.691 -3.775 1.00 94.50 187 GLY A C 1
ATOM 1545 O O . GLY A 1 187 ? 7.772 -12.062 -4.936 1.00 94.50 187 GLY A O 1
ATOM 1546 N N . ARG A 1 188 ? 8.600 -10.889 -3.209 1.00 95.19 188 ARG A N 1
ATOM 1547 C CA . ARG A 1 188 ? 9.784 -10.351 -3.913 1.00 95.19 188 ARG A CA 1
ATOM 1548 C C . ARG A 1 188 ? 10.859 -11.398 -4.228 1.00 95.19 188 ARG A C 1
ATOM 1550 O O . ARG A 1 188 ? 11.794 -11.106 -4.960 1.00 95.19 188 ARG A O 1
ATOM 1557 N N . LEU A 1 189 ? 10.761 -12.587 -3.639 1.00 96.00 189 LEU A N 1
ATOM 1558 C CA . LEU A 1 189 ? 11.625 -13.731 -3.942 1.00 96.00 189 LEU A CA 1
ATOM 1559 C C . LEU A 1 189 ? 11.035 -14.639 -5.025 1.00 96.00 189 LEU A C 1
ATOM 1561 O O . LEU A 1 189 ? 11.591 -15.699 -5.302 1.00 96.00 189 LEU A O 1
ATOM 1565 N N . ARG A 1 190 ? 9.871 -14.288 -5.580 1.00 95.81 190 ARG A N 1
ATOM 1566 C CA . ARG A 1 190 ? 9.053 -15.203 -6.381 1.00 95.81 190 ARG A CA 1
ATOM 1567 C C . ARG A 1 190 ? 8.764 -14.663 -7.781 1.00 95.81 190 ARG A C 1
ATOM 1569 O O . ARG A 1 190 ? 7.595 -14.565 -8.163 1.00 95.81 190 ARG A O 1
ATOM 1576 N N . PRO A 1 191 ? 9.798 -14.341 -8.582 1.00 94.69 191 PRO A N 1
ATOM 1577 C CA . PRO A 1 191 ? 9.595 -13.984 -9.981 1.00 94.69 191 PRO A CA 1
ATOM 1578 C C . PRO A 1 191 ? 8.966 -15.140 -10.785 1.00 94.69 191 PRO A C 1
ATOM 1580 O O . PRO A 1 191 ? 8.280 -14.891 -11.772 1.00 94.69 191 PRO A O 1
ATOM 1583 N N . ASP A 1 192 ? 9.125 -1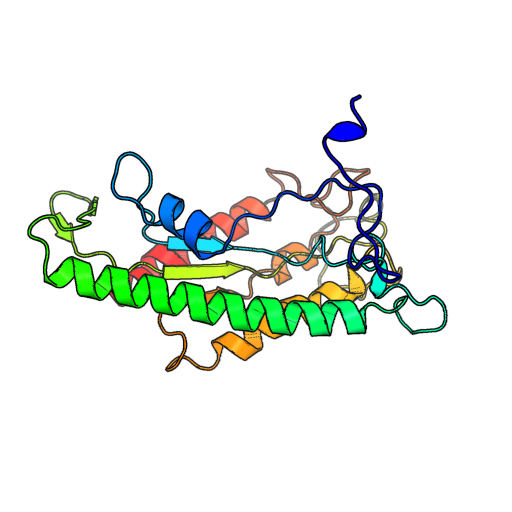6.389 -10.333 1.00 94.50 192 ASP A N 1
ATOM 1584 C CA . ASP A 1 192 ? 8.503 -17.595 -10.896 1.00 94.50 192 ASP A CA 1
ATOM 1585 C C . ASP A 1 192 ? 6.981 -17.677 -10.678 1.00 94.50 192 ASP A C 1
ATOM 1587 O O . ASP A 1 192 ? 6.297 -18.437 -11.360 1.00 94.50 192 ASP A O 1
ATOM 1591 N N . ALA A 1 193 ? 6.429 -16.904 -9.738 1.00 95.81 193 ALA A N 1
ATOM 1592 C CA . ALA A 1 193 ? 5.014 -16.962 -9.367 1.00 95.81 193 ALA A CA 1
ATOM 1593 C C . ALA A 1 193 ? 4.101 -16.092 -10.253 1.00 95.81 193 ALA A C 1
ATOM 1595 O O . ALA A 1 193 ? 2.915 -15.935 -9.955 1.00 95.81 193 ALA A O 1
ATOM 1596 N N . HIS A 1 194 ? 4.630 -15.510 -11.328 1.00 94.56 194 HIS A N 1
ATOM 1597 C CA . HIS A 1 194 ? 3.909 -14.633 -12.249 1.00 94.56 194 HIS A CA 1
ATOM 1598 C C . HIS A 1 194 ? 3.361 -15.367 -13.476 1.00 94.56 194 HIS A C 1
ATOM 1600 O O . HIS A 1 194 ? 3.838 -16.433 -13.857 1.00 94.56 194 HIS A O 1
ATOM 1606 N N . THR A 1 195 ? 2.377 -14.767 -14.155 1.00 87.38 195 THR A N 1
ATOM 1607 C CA . THR A 1 195 ? 1.958 -15.287 -15.468 1.00 87.38 195 THR A CA 1
ATOM 1608 C C . THR A 1 195 ? 2.980 -14.898 -16.540 1.00 87.38 195 THR A C 1
ATOM 1610 O O . THR A 1 195 ? 3.603 -13.841 -16.466 1.00 87.38 195 THR A O 1
ATOM 1613 N N . ALA A 1 196 ? 3.116 -15.705 -17.597 1.00 76.12 196 ALA A N 1
ATOM 1614 C CA . ALA A 1 196 ? 4.206 -15.584 -18.577 1.00 76.12 196 ALA A CA 1
ATOM 1615 C C . ALA A 1 196 ? 4.354 -14.211 -19.281 1.00 76.12 196 ALA A C 1
ATOM 1617 O O . ALA A 1 196 ? 5.388 -13.954 -19.900 1.00 76.12 196 ALA A O 1
ATOM 1618 N N . LYS A 1 197 ? 3.329 -13.347 -19.247 1.00 83.69 197 LYS A N 1
ATOM 1619 C CA . LYS A 1 197 ? 3.346 -12.001 -19.854 1.00 83.69 197 LYS A CA 1
ATOM 1620 C C . LYS A 1 197 ? 3.120 -10.868 -18.853 1.00 83.69 197 LYS A C 1
ATOM 1622 O O . LYS A 1 197 ? 3.300 -9.709 -19.221 1.00 83.69 197 LYS A O 1
ATOM 1627 N N . ASP A 1 198 ? 2.722 -11.187 -17.628 1.00 90.19 198 ASP A N 1
ATOM 1628 C CA . ASP A 1 198 ? 2.394 -10.215 -16.594 1.00 90.19 198 ASP A CA 1
ATOM 1629 C C . ASP A 1 198 ? 3.268 -10.468 -15.375 1.00 90.19 198 ASP A C 1
ATOM 1631 O O . ASP A 1 198 ? 2.987 -11.349 -14.565 1.00 90.19 198 ASP A O 1
ATOM 1635 N N . CYS A 1 199 ? 4.321 -9.663 -15.262 1.00 93.06 199 CYS A N 1
ATOM 1636 C CA . CYS A 1 199 ? 5.273 -9.734 -14.163 1.00 93.06 199 CYS A CA 1
ATOM 1637 C C . CYS A 1 199 ? 4.866 -8.897 -12.944 1.00 93.06 199 CYS A C 1
ATOM 1639 O O . CYS A 1 199 ? 5.713 -8.622 -12.101 1.00 93.06 199 CYS A O 1
ATOM 1641 N N . LEU A 1 200 ? 3.611 -8.443 -12.863 1.00 93.81 200 LEU A N 1
ATOM 1642 C CA . LEU A 1 200 ? 3.064 -7.743 -11.701 1.00 93.81 200 LEU A CA 1
ATOM 1643 C C . LEU A 1 200 ? 2.131 -8.644 -10.903 1.00 93.81 200 LEU A C 1
ATOM 1645 O O . LEU A 1 200 ? 2.234 -8.722 -9.680 1.00 93.81 200 LEU A O 1
ATOM 1649 N N . HIS A 1 201 ? 1.203 -9.308 -11.588 1.00 94.38 201 HIS A N 1
ATOM 1650 C CA . HIS A 1 201 ? 0.186 -10.110 -10.924 1.00 94.38 201 HIS A CA 1
ATOM 1651 C C . HIS A 1 201 ? 0.707 -11.510 -10.613 1.00 94.38 201 HIS A C 1
ATOM 1653 O O . HIS A 1 201 ? 1.334 -12.170 -11.442 1.00 94.38 201 HIS A O 1
ATOM 1659 N N . VAL A 1 202 ? 0.441 -11.945 -9.388 1.00 94.19 202 VAL A N 1
ATOM 1660 C CA . VAL A 1 202 ? 0.853 -13.241 -8.852 1.00 94.19 202 VAL A CA 1
ATOM 1661 C C . VAL A 1 202 ? -0.238 -14.269 -9.137 1.00 94.19 202 VAL A C 1
ATOM 1663 O O . VAL A 1 202 ? -1.423 -13.987 -8.956 1.00 94.19 202 VAL A O 1
ATOM 1666 N N . MET A 1 203 ? 0.159 -15.459 -9.575 1.00 93.94 203 MET A N 1
ATOM 1667 C CA . MET A 1 203 ? -0.752 -16.572 -9.820 1.00 93.94 203 MET A CA 1
ATOM 1668 C C . MET A 1 203 ? -1.283 -17.149 -8.505 1.00 93.94 203 MET A C 1
ATOM 1670 O O . MET A 1 203 ? -0.531 -17.362 -7.553 1.00 93.94 203 MET A O 1
ATOM 1674 N N . ALA A 1 204 ? -2.577 -17.463 -8.476 1.00 93.31 204 ALA A N 1
ATOM 1675 C CA . ALA A 1 204 ? -3.125 -18.340 -7.447 1.00 93.31 204 ALA A CA 1
ATOM 1676 C C . ALA A 1 204 ? -2.528 -19.750 -7.595 1.00 93.31 204 ALA A C 1
ATOM 1678 O O . ALA A 1 204 ? -2.301 -20.215 -8.714 1.00 93.31 204 ALA A O 1
ATOM 1679 N N . GLY A 1 205 ? -2.268 -20.423 -6.475 1.00 92.00 205 GLY A N 1
ATOM 1680 C CA . GLY A 1 205 ? -1.620 -21.735 -6.435 1.00 92.00 205 GLY A CA 1
ATOM 1681 C C . GLY A 1 205 ? -0.091 -21.700 -6.529 1.00 92.00 205 GLY A C 1
ATOM 1682 O O . GLY A 1 205 ? 0.531 -22.756 -6.506 1.00 92.00 205 GLY A O 1
ATOM 1683 N N . ALA A 1 206 ? 0.527 -20.517 -6.610 1.00 92.75 206 ALA A N 1
ATOM 1684 C CA . ALA A 1 206 ? 1.984 -20.360 -6.558 1.00 92.75 206 ALA A CA 1
ATOM 1685 C C . ALA A 1 206 ? 2.523 -20.176 -5.121 1.00 92.75 206 ALA A C 1
ATOM 1687 O O . ALA A 1 206 ? 3.698 -19.855 -4.942 1.00 92.75 206 ALA A O 1
ATOM 1688 N N . ASP A 1 207 ? 1.674 -20.344 -4.104 1.00 92.19 207 ASP A N 1
ATOM 1689 C CA . ASP A 1 207 ? 1.933 -20.241 -2.658 1.00 92.19 207 ASP A CA 1
ATOM 1690 C C . ASP A 1 207 ? 2.243 -18.840 -2.101 1.00 92.19 207 ASP A C 1
ATOM 1692 O O . ASP A 1 207 ? 2.309 -18.658 -0.884 1.00 92.19 207 ASP A O 1
ATOM 1696 N N . VAL A 1 208 ? 2.385 -17.813 -2.943 1.00 94.94 208 VAL A N 1
ATOM 1697 C CA . VAL A 1 208 ? 2.606 -16.432 -2.474 1.00 94.94 208 VAL A CA 1
ATOM 1698 C C . VAL A 1 208 ? 1.330 -15.843 -1.865 1.00 94.94 208 VAL A C 1
ATOM 1700 O O . VAL A 1 208 ? 1.356 -15.346 -0.737 1.00 94.94 208 VAL A O 1
ATOM 1703 N N . LEU A 1 209 ? 0.202 -15.909 -2.585 1.00 94.38 209 LEU A N 1
ATOM 1704 C CA . LEU A 1 209 ? -1.083 -15.385 -2.104 1.00 94.38 209 LEU A CA 1
ATOM 1705 C C . LEU A 1 209 ? -1.601 -16.202 -0.916 1.00 94.38 209 LEU A C 1
ATOM 1707 O O . LEU A 1 209 ? -2.116 -15.645 0.055 1.00 94.38 209 LEU A O 1
ATOM 1711 N N . GLU A 1 210 ? -1.427 -17.519 -0.972 1.00 95.88 210 GLU A N 1
ATOM 1712 C CA . GLU A 1 210 ? -1.799 -18.462 0.077 1.00 95.88 210 GLU A CA 1
ATOM 1713 C C . GLU A 1 210 ? -0.959 -18.227 1.335 1.00 95.88 210 GLU A C 1
ATOM 1715 O O . GLU A 1 210 ? -1.505 -18.155 2.439 1.00 95.88 210 GLU A O 1
ATOM 1720 N N . GLY A 1 211 ? 0.353 -18.032 1.175 1.00 95.06 211 GLY A N 1
ATOM 1721 C CA . GLY A 1 211 ? 1.266 -17.676 2.257 1.00 95.06 211 GLY A CA 1
ATOM 1722 C C . GLY A 1 211 ? 0.883 -16.358 2.929 1.00 95.06 211 GLY A C 1
ATOM 1723 O O . GLY A 1 211 ? 0.735 -16.316 4.152 1.00 95.06 211 GLY A O 1
ATOM 1724 N N . TRP A 1 212 ? 0.636 -15.299 2.148 1.00 95.62 212 TRP A N 1
ATOM 1725 C CA . TRP A 1 212 ? 0.149 -14.025 2.688 1.00 95.62 212 TRP A CA 1
ATOM 1726 C C . TRP A 1 212 ? -1.169 -14.180 3.430 1.00 95.62 212 TRP A C 1
ATOM 1728 O O . TRP A 1 212 ? -1.303 -13.657 4.531 1.00 95.62 212 TRP A O 1
ATOM 1738 N N . THR A 1 213 ? -2.124 -14.916 2.862 1.00 95.00 213 THR A N 1
ATOM 1739 C CA . THR A 1 213 ? -3.437 -15.132 3.480 1.00 95.00 213 THR A CA 1
ATOM 1740 C C . THR A 1 213 ? -3.302 -15.848 4.822 1.00 95.00 213 THR A C 1
ATOM 1742 O O . THR A 1 213 ? -3.896 -15.413 5.808 1.00 95.00 213 THR A O 1
ATOM 1745 N N . ARG A 1 214 ? -2.475 -16.900 4.896 1.00 95.31 214 ARG A N 1
ATOM 1746 C CA . ARG A 1 214 ? -2.202 -17.630 6.146 1.00 95.31 214 ARG A CA 1
ATOM 1747 C C . ARG A 1 214 ? -1.537 -16.739 7.192 1.00 95.31 214 ARG A C 1
ATOM 1749 O O . ARG A 1 214 ? -1.965 -16.745 8.344 1.00 95.31 214 ARG A O 1
ATOM 1756 N N . TYR A 1 215 ? -0.532 -15.958 6.797 1.00 95.50 215 TYR A N 1
ATOM 1757 C CA . TYR A 1 215 ? 0.158 -15.056 7.719 1.00 95.50 215 TYR A CA 1
ATOM 1758 C C . TYR A 1 215 ? -0.778 -13.962 8.234 1.00 95.50 215 TYR A C 1
ATOM 1760 O O . TYR A 1 215 ? -0.857 -13.715 9.431 1.00 95.50 215 TYR A O 1
ATOM 1768 N N . ILE A 1 216 ? -1.525 -13.324 7.335 1.00 95.56 216 ILE A N 1
ATOM 1769 C CA . ILE A 1 216 ? -2.519 -12.307 7.674 1.00 95.56 216 ILE A CA 1
ATOM 1770 C C . ILE A 1 216 ? -3.552 -12.871 8.649 1.00 95.56 216 ILE A C 1
ATOM 1772 O O . ILE A 1 216 ? -3.861 -12.231 9.650 1.00 95.56 216 ILE A O 1
ATOM 1776 N N . TRP A 1 217 ? -4.079 -14.066 8.375 1.00 94.06 217 TRP A N 1
ATOM 1777 C CA . TRP A 1 217 ? -5.033 -14.722 9.262 1.00 94.06 217 TRP A CA 1
ATOM 1778 C C . TRP A 1 217 ? -4.434 -14.947 10.654 1.00 94.06 217 TRP A C 1
ATOM 1780 O O . TRP A 1 217 ? -5.082 -14.631 11.653 1.00 94.06 217 TRP A O 1
ATOM 1790 N N . HIS A 1 218 ? -3.191 -15.429 10.728 1.00 94.06 218 HIS A N 1
ATOM 1791 C CA . HIS A 1 218 ? -2.485 -15.602 11.996 1.00 94.06 218 HIS A CA 1
ATOM 1792 C C . HIS A 1 218 ? -2.329 -14.266 12.730 1.00 94.06 218 HIS A C 1
ATOM 1794 O O . HIS A 1 218 ? -2.760 -14.146 13.871 1.00 94.06 218 HIS A O 1
ATOM 1800 N N . PHE A 1 219 ? -1.806 -13.240 12.060 1.00 94.12 219 PHE A N 1
ATOM 1801 C CA . PHE A 1 219 ? -1.610 -11.909 12.632 1.00 94.12 219 PHE A CA 1
ATOM 1802 C C . PHE A 1 219 ? -2.918 -11.321 13.182 1.00 94.12 219 PHE A C 1
ATOM 1804 O O . PHE A 1 219 ? -2.986 -10.872 14.325 1.00 94.12 219 PHE A O 1
ATOM 1811 N N . VAL A 1 220 ? -3.995 -11.369 12.397 1.00 92.00 220 VAL A N 1
ATOM 1812 C CA . VAL A 1 220 ? -5.296 -10.819 12.799 1.00 92.00 220 VAL A CA 1
ATOM 1813 C C . VAL A 1 220 ? -5.902 -11.604 13.962 1.00 92.00 220 VAL A C 1
ATOM 1815 O O . VAL A 1 220 ? -6.397 -11.000 14.911 1.00 92.00 220 VAL A O 1
ATOM 1818 N N . THR A 1 221 ? -5.872 -12.936 13.919 1.00 88.06 221 THR A N 1
ATOM 1819 C CA . THR A 1 221 ? -6.560 -13.760 14.928 1.00 88.06 221 THR A CA 1
ATOM 1820 C C . THR A 1 221 ? -5.750 -13.967 16.203 1.00 88.06 221 THR A C 1
ATOM 1822 O O . THR A 1 221 ? -6.334 -13.999 17.282 1.00 88.06 221 THR A O 1
ATOM 1825 N N . GLN A 1 222 ? -4.428 -14.094 16.095 1.00 88.38 222 GLN A N 1
ATOM 1826 C CA . GLN A 1 222 ? -3.549 -14.445 17.210 1.00 88.38 222 GLN A CA 1
ATOM 1827 C C . GLN A 1 222 ? -2.829 -13.231 17.790 1.00 88.38 222 GLN A C 1
ATOM 1829 O O . GLN A 1 222 ? -2.724 -13.125 19.004 1.00 88.38 222 GLN A O 1
ATOM 1834 N N . GLU A 1 223 ? -2.354 -12.291 16.971 1.00 87.75 223 GLU A N 1
ATOM 1835 C CA . GLU A 1 223 ? -1.573 -11.155 17.485 1.00 87.75 223 GLU A CA 1
ATOM 1836 C C . GLU A 1 223 ? -2.447 -9.947 17.820 1.00 87.75 223 GLU A C 1
ATOM 1838 O O . GLU A 1 223 ? -2.303 -9.353 18.890 1.00 87.75 223 GLU A O 1
ATOM 1843 N N . LEU A 1 224 ? -3.375 -9.586 16.929 1.00 85.75 224 LEU A N 1
ATOM 1844 C CA . LEU A 1 224 ? -4.346 -8.524 17.200 1.00 85.75 224 LEU A CA 1
ATOM 1845 C C . LEU A 1 224 ? -5.491 -9.029 18.082 1.00 85.75 224 LEU A C 1
ATOM 1847 O O . LEU A 1 224 ? -5.877 -8.350 19.030 1.00 85.75 224 LEU A O 1
ATOM 1851 N N . GLY A 1 225 ? -6.002 -10.232 17.803 1.00 69.19 225 GLY A N 1
ATOM 1852 C CA . GLY A 1 225 ? -7.106 -10.837 18.552 1.00 69.19 225 GLY A CA 1
ATOM 1853 C C . GLY A 1 225 ? -6.782 -11.159 20.014 1.00 69.19 225 GLY A C 1
ATOM 1854 O O . GLY A 1 225 ? -7.662 -11.030 20.859 1.00 69.19 225 GLY A O 1
ATOM 1855 N N . ALA A 1 226 ? -5.531 -11.508 20.345 1.00 58.03 226 ALA A N 1
ATOM 1856 C CA . ALA A 1 226 ? -5.118 -11.755 21.734 1.00 58.03 226 ALA A CA 1
ATOM 1857 C C . ALA A 1 226 ? -4.883 -10.473 22.556 1.00 58.03 226 ALA A C 1
ATOM 1859 O O . ALA A 1 226 ? -4.702 -10.556 23.768 1.00 58.03 226 ALA A O 1
ATOM 1860 N N . ARG A 1 227 ? -4.858 -9.297 21.910 1.00 51.00 227 ARG A N 1
ATOM 1861 C CA . ARG A 1 227 ? -4.749 -7.984 22.573 1.00 51.00 227 ARG A CA 1
ATOM 1862 C C . ARG A 1 227 ? -6.109 -7.337 22.864 1.00 51.00 227 ARG A C 1
ATOM 1864 O O . ARG A 1 227 ? -6.131 -6.278 23.490 1.00 51.00 227 ARG A O 1
ATOM 1871 N N . ALA A 1 228 ? -7.199 -7.931 22.376 1.00 44.09 228 ALA A N 1
ATOM 1872 C CA . ALA A 1 228 ? -8.578 -7.519 22.645 1.00 44.09 228 ALA A CA 1
ATOM 1873 C C . ALA A 1 228 ? -9.173 -8.290 23.828 1.00 44.09 228 ALA A C 1
ATOM 1875 O O . ALA A 1 228 ? -8.527 -9.230 24.338 1.00 44.09 228 ALA A O 1
#

Foldseek 3Di:
DDCVVPPDDDDPADQFDPPDDDDDDDLCVVVCQQCDAPPRHQDLEAEDEDQQQLFCNGRVSQQAPVDDLRRSVVSLVVLLVVLVVNLQVVQVVLVVLVVVLVVDPDHSFDDDPNDTDRRRRAYEYEQAAAFAPQLLPDPFFAPAQDQHPDSDGCRNPSVSSLVSNVVVCVPCVSRVRYHYDHLNGRVSRGSPQDDNVDRRDGDPPSCSVVVVVVVVCCCVCPVVVVVD

Organism: Coprinellus micaceus (NCBI:txid71717)

pLDDT: mean 83.46, std 16.82, range [35.78, 98.56]

Secondary structure (DSSP, 8-state):
--GGGS-----S--SS-SSSPP-PPPHHHHHHHHHPPTTT---SEEEE---TT--TTTSGGG--TTSGGGGHHHHHHHHHHHHHHHHHHHHHHHHHHHHHHHH-SS--EEEETTEEEEPPPEEEEPPPPP--TTGGG--S--SSPPPP-S--TTGGGHHHHHHHHHHHTT-TTT-TTEEE----HHHHT-GGGEETTEEEEEPTTSSHHHHHHHHHHHIIIIIIGGG-